Protein AF-A0A2D7MU50-F1 (afdb_monomer)

Solvent-accessible surface area (backbone atoms only — not comparable to full-atom values): 19224 Å² total; per-residue (Å²): 131,55,72,68,52,52,51,23,25,54,48,31,49,52,59,67,75,62,44,70,76,37,60,68,72,60,44,49,52,40,27,53,41,8,49,52,46,50,50,50,20,51,51,35,24,56,15,39,32,52,50,39,52,71,77,41,90,51,65,68,62,27,51,52,53,12,49,52,49,14,52,51,48,36,51,50,54,24,46,56,53,47,72,63,72,84,82,82,49,65,71,62,48,49,65,74,41,46,72,55,52,53,50,44,46,51,50,21,56,64,43,30,53,42,43,52,51,60,72,43,40,66,61,38,51,51,53,53,50,50,52,52,49,52,54,52,51,54,54,48,54,66,53,49,55,61,48,50,52,51,51,48,54,44,53,53,50,51,54,52,50,50,54,53,49,54,52,49,52,48,36,47,51,56,21,53,29,29,29,64,22,78,36,88,88,53,52,71,43,93,45,73,69,28,50,54,34,44,51,52,33,52,55,50,48,56,52,48,53,56,50,47,55,55,47,52,53,50,44,54,51,48,51,50,51,46,52,52,51,52,53,49,50,54,49,50,50,50,52,49,60,67,67,68,65,82,49,67,69,51,49,54,53,43,44,65,71,72,44,59,65,66,52,52,52,52,40,50,51,37,34,52,61,58,42,39,57,55,48,54,61,68,72,49,72,87,46,72,56,56,52,55,50,51,50,54,50,50,53,50,49,53,55,50,50,53,53,50,52,54,52,50,52,51,50,52,51,51,51,53,50,49,53,50,50,67,73,49,54,97,85,45,75,66,50,61,55,48,50,54,50,48,54,55,50,49,56,52,50,50,52,52,49,52,56,53,51,62,62,71,78,109

Mean predicted aligned error: 13.37 Å

Sequence (362 aa):
MNWIQQFFVFCSGASLQLLRQCPEFERLRYVSIGITIVFTAILAFISSYYAISLIFDDKTLTIGLALFWALIIFNLDRYIVQSMRNDGDFKRKFILSVPRIIIAVFIAIVISKPLEIKLFENEINFFLEEKKRSVLLALENEFITPKNQLKEEITVLQKSLEKKLNLRNKYFDDYMCECNGTCGTGIIGWGPNCEARKERFENYSIEYEKDLIKGEQKILVLENQINELELAFENDKRQLAGQMKFGFFDRVKALSELDNWGAYFIMLIFILIETAPILTKLISSKGPYDHLLLEREFEFETHFLRRKDINLYQRQKSQQLNDISMRFGPNTNEYKLKDKLRAKTLERYEQIRLQQTEKNDK

pLDDT: mean 85.75, std 9.75, range [41.41, 96.81]

Structure (mmCIF, N/CA/C/O backbone):
data_AF-A0A2D7MU50-F1
#
_entry.id   AF-A0A2D7MU50-F1
#
loop_
_atom_site.group_PDB
_atom_site.id
_atom_site.type_symbol
_atom_site.label_atom_id
_atom_site.label_alt_id
_atom_site.label_comp_id
_atom_site.label_asym_id
_atom_site.label_entity_id
_atom_site.label_seq_id
_atom_site.pdbx_PDB_ins_code
_atom_site.Cartn_x
_atom_site.Cartn_y
_atom_site.Cartn_z
_atom_site.occupancy
_atom_site.B_iso_or_equiv
_atom_site.auth_seq_id
_atom_site.auth_comp_id
_atom_site.auth_asym_id
_atom_site.auth_atom_id
_atom_site.pdbx_PDB_model_num
ATOM 1 N N . MET A 1 1 ? -8.865 0.297 44.635 1.00 77.00 1 MET A N 1
ATOM 2 C CA . MET A 1 1 ? -8.599 0.345 43.179 1.00 77.00 1 MET A CA 1
ATOM 3 C C . MET A 1 1 ? -7.720 1.535 42.863 1.00 77.00 1 MET A C 1
ATOM 5 O O . MET A 1 1 ? -8.104 2.659 43.179 1.00 77.00 1 MET A O 1
ATOM 9 N N . ASN A 1 2 ? -6.587 1.285 42.217 1.00 88.06 2 ASN A N 1
ATOM 10 C CA . ASN A 1 2 ? -5.658 2.325 41.763 1.00 88.06 2 ASN A CA 1
ATOM 11 C C . ASN A 1 2 ? -6.240 3.085 40.559 1.00 88.06 2 ASN A C 1
ATOM 13 O O . ASN A 1 2 ? -7.107 2.549 39.869 1.00 88.06 2 ASN A O 1
ATOM 17 N N . TRP A 1 3 ? -5.739 4.292 40.268 1.00 89.31 3 TRP A N 1
ATOM 18 C CA . TRP A 1 3 ? -6.120 5.097 39.087 1.00 89.31 3 TRP A CA 1
ATOM 19 C C . TRP A 1 3 ? -6.179 4.259 37.801 1.00 89.31 3 TRP A C 1
ATOM 21 O O . TRP A 1 3 ? -7.156 4.310 37.060 1.00 89.31 3 TRP A O 1
ATOM 31 N N . ILE A 1 4 ? -5.156 3.427 37.577 1.00 88.62 4 ILE A N 1
ATOM 32 C CA . ILE A 1 4 ? -4.998 2.635 36.350 1.00 88.62 4 ILE A CA 1
ATOM 33 C C . ILE A 1 4 ? -6.135 1.616 36.217 1.00 88.62 4 ILE A C 1
ATOM 35 O O . ILE A 1 4 ? -6.754 1.492 35.165 1.00 88.62 4 ILE A O 1
ATOM 39 N N . GLN A 1 5 ? -6.472 0.934 37.313 1.00 88.19 5 GLN A N 1
ATOM 40 C CA . GLN A 1 5 ? -7.595 -0.003 37.337 1.00 88.19 5 GLN A CA 1
ATOM 41 C C . GLN A 1 5 ? -8.927 0.718 37.109 1.00 88.19 5 GLN A C 1
ATOM 43 O O . GLN A 1 5 ? -9.803 0.180 36.442 1.00 88.19 5 GLN A O 1
ATOM 48 N N . GLN A 1 6 ? -9.091 1.932 37.644 1.00 88.88 6 GLN A N 1
ATOM 49 C CA . GLN A 1 6 ? -10.315 2.712 37.446 1.00 88.88 6 GLN A CA 1
ATOM 50 C C . GLN A 1 6 ? -10.493 3.130 35.982 1.00 88.88 6 GLN A C 1
ATOM 52 O O . GLN A 1 6 ? -11.605 3.037 35.467 1.00 88.88 6 GLN A O 1
ATOM 57 N N . PHE A 1 7 ? -9.407 3.509 35.302 1.00 91.38 7 PHE A N 1
ATOM 58 C CA . PHE A 1 7 ? -9.418 3.813 33.872 1.00 91.38 7 PHE A CA 1
ATOM 59 C C . PHE A 1 7 ? -9.834 2.597 33.031 1.00 91.38 7 PHE A C 1
ATOM 61 O O . PHE A 1 7 ? -10.789 2.685 32.266 1.00 91.38 7 PHE A O 1
ATOM 68 N N . PHE A 1 8 ? -9.211 1.431 33.228 1.00 91.88 8 PHE A N 1
ATOM 69 C CA . PHE A 1 8 ? -9.574 0.236 32.454 1.00 91.88 8 PHE A CA 1
ATOM 70 C C . PHE A 1 8 ? -10.989 -0.273 32.757 1.00 91.88 8 PHE A C 1
ATOM 72 O O . PHE A 1 8 ? -11.689 -0.722 31.853 1.00 91.88 8 PHE A O 1
ATOM 79 N N . VAL A 1 9 ? -11.467 -0.147 33.997 1.00 90.00 9 VAL A N 1
ATOM 80 C CA . VAL A 1 9 ? -12.869 -0.462 34.322 1.00 90.00 9 VAL A CA 1
ATOM 81 C C . VAL A 1 9 ? -13.837 0.514 33.654 1.00 90.00 9 VAL A C 1
ATOM 83 O O . VAL A 1 9 ? -14.904 0.112 33.193 1.00 90.00 9 VAL A O 1
ATOM 86 N N . PHE A 1 10 ? -13.467 1.790 33.540 1.00 89.19 10 PHE A N 1
ATOM 87 C CA . PHE A 1 10 ? -14.244 2.743 32.755 1.00 89.19 10 PHE A CA 1
ATOM 88 C C . PHE A 1 10 ? -14.290 2.346 31.268 1.00 89.19 10 PHE A C 1
ATOM 90 O O . PHE A 1 10 ? -15.368 2.395 30.660 1.00 89.19 10 PHE A O 1
ATOM 97 N N . CYS A 1 11 ? -13.160 1.896 30.708 1.00 88.81 11 CYS A N 1
ATOM 98 C CA . CYS A 1 11 ? -13.059 1.399 29.333 1.00 88.81 11 CYS A CA 1
ATOM 99 C C . CYS A 1 11 ? -13.922 0.154 29.085 1.00 88.81 11 CYS A C 1
ATOM 101 O O . CYS A 1 11 ? -14.547 0.071 28.035 1.00 88.81 11 CYS A O 1
ATOM 103 N N . SER A 1 12 ? -14.042 -0.769 30.047 1.00 87.12 12 SER A N 1
ATOM 104 C CA . SER A 1 12 ? -14.900 -1.959 29.899 1.00 87.12 12 SER A CA 1
ATOM 105 C C . SER A 1 12 ? -16.403 -1.679 29.983 1.00 87.12 12 SER A C 1
ATOM 107 O O . SER A 1 12 ? -17.211 -2.582 29.765 1.00 87.12 12 SER A O 1
ATOM 109 N N . GLY A 1 13 ? -16.801 -0.440 30.290 1.00 85.25 13 GLY A N 1
ATOM 110 C CA . GLY A 1 13 ? -18.209 -0.044 30.378 1.00 85.25 13 GLY A CA 1
ATOM 111 C C . GLY A 1 13 ? -18.916 -0.537 31.646 1.00 85.25 13 GLY A C 1
ATOM 112 O O . GLY A 1 13 ? -20.139 -0.441 31.737 1.00 85.25 13 GLY A O 1
ATOM 113 N N . ALA A 1 14 ? -18.170 -1.051 32.629 1.00 87.19 14 ALA A N 1
ATOM 114 C CA . ALA A 1 14 ? -18.717 -1.482 33.909 1.00 87.19 14 ALA A CA 1
ATOM 115 C C . ALA A 1 14 ? -18.892 -0.311 34.890 1.00 87.19 14 ALA A C 1
ATOM 117 O O . ALA A 1 14 ? -18.163 0.683 34.877 1.00 87.19 14 ALA A O 1
ATOM 118 N N . SER A 1 15 ? -19.863 -0.447 35.791 1.00 87.88 15 SER A N 1
ATOM 119 C CA . SER A 1 15 ? -20.102 0.519 36.860 1.00 87.88 15 SER A CA 1
ATOM 120 C C . SER A 1 15 ? -19.009 0.425 37.920 1.00 87.88 15 SER A C 1
ATOM 122 O O . SER A 1 15 ? -18.928 -0.555 38.664 1.00 87.88 15 SER A O 1
ATOM 124 N N . LEU A 1 16 ? -18.208 1.487 38.050 1.00 86.94 16 LEU A N 1
ATOM 125 C CA . LEU A 1 16 ? -17.153 1.577 39.063 1.00 86.94 16 LEU A CA 1
ATOM 126 C C . LEU A 1 16 ? -17.708 1.443 40.494 1.00 86.94 16 LEU A C 1
ATOM 128 O O . LEU A 1 16 ? -17.042 0.899 41.370 1.00 86.94 16 LEU A O 1
ATOM 132 N N . GLN A 1 17 ? -18.923 1.942 40.737 1.00 87.00 17 GLN A N 1
ATOM 133 C CA . GLN A 1 17 ? -19.565 1.896 42.054 1.00 87.00 17 GLN A CA 1
ATOM 134 C C . GLN A 1 17 ? -19.935 0.464 42.455 1.00 87.00 17 GLN A C 1
ATOM 136 O O . GLN A 1 17 ? -19.642 0.057 43.575 1.00 87.00 17 GLN A O 1
ATOM 141 N N . LEU A 1 18 ? -20.524 -0.302 41.530 1.00 85.81 18 LEU A N 1
ATOM 142 C CA . LEU A 1 18 ? -20.897 -1.703 41.756 1.00 85.81 18 LEU A CA 1
ATOM 143 C C . LEU A 1 18 ? -19.649 -2.589 41.868 1.00 85.81 18 LEU A C 1
ATOM 145 O O . LEU A 1 18 ? -19.540 -3.429 42.759 1.00 85.81 18 LEU A O 1
ATOM 149 N N . LEU A 1 19 ? -18.644 -2.348 41.023 1.00 88.25 19 LEU A N 1
ATOM 150 C CA . LEU A 1 19 ? -17.420 -3.149 41.012 1.00 88.25 19 LEU A CA 1
ATOM 151 C C . LEU A 1 19 ? -16.570 -2.972 42.288 1.00 88.25 19 LEU A C 1
ATOM 153 O O . LEU A 1 19 ? -15.856 -3.889 42.693 1.00 88.25 19 LEU A O 1
ATOM 157 N N . ARG A 1 20 ? -16.677 -1.823 42.972 1.00 87.06 20 ARG A N 1
ATOM 158 C CA . ARG A 1 20 ? -16.044 -1.591 44.287 1.00 87.06 20 ARG A CA 1
ATOM 159 C C . ARG A 1 20 ? -16.638 -2.446 45.410 1.00 87.06 20 ARG A C 1
ATOM 161 O O . ARG A 1 20 ? -15.966 -2.633 46.417 1.00 87.06 20 ARG A O 1
ATOM 168 N N . GLN A 1 21 ? -17.850 -2.969 45.251 1.00 87.88 21 GLN A N 1
ATOM 169 C CA . GLN A 1 21 ? -18.470 -3.897 46.208 1.00 87.88 21 GLN A CA 1
ATOM 170 C C . GLN A 1 21 ? -18.115 -5.360 45.896 1.00 87.88 21 GLN A C 1
ATOM 172 O O . GLN A 1 21 ? -18.284 -6.237 46.736 1.00 87.88 21 GLN A O 1
ATOM 177 N N . CYS A 1 22 ? -17.579 -5.622 44.700 1.00 88.75 22 CYS A N 1
ATOM 178 C CA . CYS A 1 22 ? -17.200 -6.955 44.249 1.00 88.75 22 CYS A CA 1
ATOM 179 C C . CYS A 1 22 ? -15.819 -7.388 44.782 1.00 88.75 22 CYS A C 1
ATOM 181 O O . CYS A 1 22 ? -14.969 -6.526 45.053 1.00 88.75 22 CYS A O 1
ATOM 183 N N . PRO A 1 23 ? -15.564 -8.709 44.863 1.00 90.56 23 PRO A N 1
ATOM 184 C CA . PRO A 1 23 ? -14.248 -9.269 45.171 1.00 90.56 23 PRO A CA 1
ATOM 185 C C . PRO A 1 23 ? -13.204 -8.957 44.086 1.00 90.56 23 PRO A C 1
ATOM 187 O O . PRO A 1 23 ? -13.534 -8.643 42.941 1.00 90.56 23 PRO A O 1
ATOM 190 N N . GLU A 1 24 ? -11.922 -9.080 44.441 1.00 88.19 24 GLU A N 1
ATOM 191 C CA . GLU A 1 24 ? -10.790 -8.707 43.576 1.00 88.19 24 GLU A CA 1
ATOM 192 C C . GLU A 1 24 ? -10.751 -9.458 42.234 1.00 88.19 24 GLU A C 1
ATOM 194 O O . GLU A 1 24 ? -10.449 -8.846 41.211 1.00 88.19 24 GLU A O 1
ATOM 199 N N . PHE A 1 25 ? -11.115 -10.746 42.189 1.00 88.38 25 PHE A N 1
ATOM 200 C CA . PHE A 1 25 ? -11.101 -11.515 40.933 1.00 88.38 25 PHE A CA 1
ATOM 201 C C . PHE A 1 25 ? -12.062 -10.941 39.878 1.00 88.38 25 PHE A C 1
ATOM 203 O O . PHE A 1 25 ? -11.746 -10.925 38.689 1.00 88.38 25 PHE A O 1
ATOM 210 N N . GLU A 1 26 ? -13.212 -10.416 40.311 1.00 87.81 26 GLU A N 1
ATOM 211 C CA . GLU A 1 26 ? -14.204 -9.818 39.418 1.00 87.81 26 GLU A CA 1
ATOM 212 C C . GLU A 1 26 ? -13.711 -8.456 38.917 1.00 87.81 26 GLU A C 1
ATOM 214 O O . GLU A 1 26 ? -13.862 -8.119 37.743 1.00 87.81 26 GLU A O 1
ATOM 219 N N . ARG A 1 27 ? -13.022 -7.695 39.779 1.00 89.12 27 ARG A N 1
ATOM 220 C CA . ARG A 1 27 ? -12.364 -6.445 39.375 1.00 89.12 27 ARG A CA 1
ATOM 221 C C . ARG A 1 27 ? -11.313 -6.701 38.306 1.00 89.12 27 ARG A C 1
ATOM 223 O O . ARG A 1 27 ? -11.297 -6.002 37.296 1.00 89.12 27 ARG A O 1
ATOM 230 N N . LEU A 1 28 ? -10.469 -7.713 38.510 1.00 88.88 28 LEU A N 1
ATOM 231 C CA . LEU A 1 28 ? -9.411 -8.072 37.572 1.00 88.88 28 LEU A CA 1
ATOM 232 C C . LEU A 1 28 ? -9.987 -8.473 36.209 1.00 88.88 28 LEU A C 1
ATOM 234 O O . LEU A 1 28 ? -9.507 -8.001 35.184 1.00 88.88 28 LEU A O 1
ATOM 238 N N . ARG A 1 29 ? -11.076 -9.252 36.196 1.00 88.06 29 ARG A N 1
ATOM 239 C CA . ARG A 1 29 ? -11.786 -9.648 34.973 1.00 88.06 29 ARG A CA 1
ATOM 240 C C . ARG A 1 29 ? -12.241 -8.442 34.144 1.00 88.06 29 ARG A C 1
ATOM 242 O O . ARG A 1 29 ? -11.973 -8.387 32.946 1.00 88.06 29 ARG A O 1
ATOM 249 N N . TYR A 1 30 ? -12.886 -7.454 34.766 1.00 89.00 30 TYR A N 1
ATOM 250 C CA . TYR A 1 30 ? -13.333 -6.241 34.064 1.00 89.00 30 TYR A CA 1
ATOM 251 C C . TYR A 1 30 ? -12.187 -5.289 33.693 1.00 89.00 30 TYR A C 1
ATOM 253 O O . TYR A 1 30 ? -12.308 -4.563 32.706 1.00 89.00 30 TYR A O 1
ATOM 261 N N . VAL A 1 31 ? -11.073 -5.302 34.434 1.00 91.38 31 VAL A N 1
ATOM 262 C CA . VAL A 1 31 ? -9.833 -4.618 34.033 1.00 91.38 31 VAL A CA 1
ATOM 263 C C . VAL A 1 31 ? -9.252 -5.267 32.774 1.00 91.38 31 VAL A C 1
ATOM 265 O O . VAL A 1 31 ? -8.937 -4.546 31.834 1.00 91.38 31 VAL A O 1
ATOM 268 N N . SER A 1 32 ? -9.171 -6.601 32.704 1.00 89.88 32 SER A N 1
ATOM 269 C CA . SER A 1 32 ? -8.670 -7.323 31.525 1.00 89.88 32 SER A CA 1
ATOM 270 C C . SER A 1 32 ? -9.509 -7.055 30.275 1.00 89.88 32 SER A C 1
ATOM 272 O O . SER A 1 32 ? -8.943 -6.770 29.225 1.00 89.88 32 SER A O 1
ATOM 274 N N . ILE A 1 33 ? -10.843 -7.054 30.398 1.00 89.69 33 ILE A N 1
ATOM 275 C CA . ILE A 1 33 ? -11.748 -6.681 29.296 1.00 89.69 33 ILE A CA 1
ATOM 276 C C . ILE A 1 33 ? -11.490 -5.231 28.843 1.00 89.69 33 ILE A C 1
ATOM 278 O O . ILE A 1 33 ? -11.460 -4.935 27.650 1.00 89.69 33 ILE A O 1
ATOM 282 N N . GLY A 1 34 ? -11.260 -4.316 29.787 1.00 91.25 34 GLY A N 1
ATOM 283 C CA . GLY A 1 34 ? -10.931 -2.923 29.483 1.00 91.25 34 GLY A CA 1
ATOM 284 C C . GLY A 1 34 ? -9.597 -2.762 28.759 1.00 91.25 34 GLY A C 1
ATOM 285 O O . GLY A 1 34 ? -9.502 -1.981 27.817 1.00 91.25 34 GLY A O 1
ATOM 286 N N . ILE A 1 35 ? -8.581 -3.525 29.170 1.00 91.88 35 ILE A N 1
ATOM 287 C CA . ILE A 1 35 ? -7.261 -3.554 28.529 1.00 91.88 35 ILE A CA 1
ATOM 288 C C . ILE A 1 35 ? -7.384 -4.018 27.076 1.00 91.88 35 ILE A C 1
ATOM 290 O O . ILE A 1 35 ? -6.825 -3.374 26.191 1.00 91.88 35 ILE A O 1
ATOM 294 N N . THR A 1 36 ? -8.148 -5.084 26.812 1.00 90.75 36 THR A N 1
ATOM 295 C CA . THR A 1 36 ? -8.339 -5.580 25.441 1.00 90.75 36 THR A CA 1
ATOM 296 C C . THR A 1 36 ? -8.983 -4.534 24.530 1.00 90.75 36 THR A C 1
ATOM 298 O O . THR A 1 36 ? -8.486 -4.333 23.432 1.00 90.75 36 THR A O 1
ATOM 301 N N . ILE A 1 37 ? -9.987 -3.787 25.010 1.00 91.38 37 ILE A N 1
ATOM 302 C CA . ILE A 1 37 ? -10.648 -2.712 24.237 1.00 91.38 37 ILE A CA 1
ATOM 303 C C . ILE A 1 37 ? -9.696 -1.532 23.963 1.00 91.38 37 ILE A C 1
ATOM 305 O O . ILE A 1 37 ? -9.765 -0.864 22.936 1.00 91.38 37 ILE A O 1
ATOM 309 N N . VAL A 1 38 ? -8.789 -1.225 24.893 1.00 93.19 38 VAL A N 1
ATOM 310 C CA . VAL A 1 38 ? -7.780 -0.182 24.650 1.00 93.19 38 VAL A CA 1
ATOM 311 C C . VAL A 1 38 ? -6.768 -0.651 23.604 1.00 93.19 38 VAL A C 1
ATOM 313 O O . VAL A 1 38 ? -6.360 0.143 22.759 1.00 93.19 38 VAL A O 1
ATOM 316 N N . PHE A 1 39 ? -6.382 -1.930 23.614 1.00 91.50 39 PHE A N 1
ATOM 317 C CA . PHE A 1 39 ? -5.497 -2.473 22.586 1.00 91.50 39 PHE A CA 1
ATOM 318 C C . PHE A 1 39 ? -6.139 -2.482 21.195 1.00 91.50 39 PHE A C 1
ATOM 320 O O . PHE A 1 39 ? -5.463 -2.079 20.248 1.00 91.50 39 PHE A O 1
ATOM 327 N N . THR A 1 40 ? -7.419 -2.847 21.064 1.00 90.62 40 THR A N 1
ATOM 328 C CA . THR A 1 40 ? -8.145 -2.761 19.781 1.00 90.62 40 THR A CA 1
ATOM 329 C C . THR A 1 40 ? -8.193 -1.318 19.276 1.00 90.62 40 THR A C 1
ATOM 331 O O . THR A 1 40 ? -7.844 -1.049 18.128 1.00 90.62 40 THR A O 1
ATOM 334 N N . ALA A 1 41 ? -8.456 -0.344 20.154 1.00 92.56 41 ALA A N 1
ATOM 335 C CA . ALA A 1 41 ? -8.426 1.077 19.800 1.00 92.56 41 ALA A CA 1
ATOM 336 C C . ALA A 1 41 ? -7.037 1.575 19.341 1.00 92.56 41 ALA A C 1
ATOM 338 O O . ALA A 1 41 ? -6.942 2.354 18.390 1.00 92.56 41 ALA A O 1
ATOM 339 N N . ILE A 1 42 ? -5.948 1.125 19.977 1.00 93.62 42 ILE A N 1
ATOM 340 C CA . ILE A 1 42 ? -4.575 1.471 19.563 1.00 93.62 42 ILE A CA 1
ATOM 341 C C . ILE A 1 42 ? -4.250 0.856 18.196 1.00 93.62 42 ILE A C 1
ATOM 343 O O . ILE A 1 42 ? -3.683 1.532 17.337 1.00 93.62 42 ILE A O 1
ATOM 347 N N . LEU A 1 43 ? -4.626 -0.404 17.964 1.00 91.19 43 LEU A N 1
ATOM 348 C CA . LEU A 1 43 ? -4.434 -1.060 16.668 1.00 91.19 43 LEU A CA 1
ATOM 349 C C . LEU A 1 43 ? -5.255 -0.375 15.569 1.00 91.19 43 LEU A C 1
ATOM 351 O O . LEU A 1 43 ? -4.732 -0.127 14.482 1.00 91.19 43 LEU A O 1
ATOM 355 N N . ALA A 1 44 ? -6.495 0.019 15.868 1.00 92.12 44 ALA A N 1
ATOM 356 C CA . ALA A 1 44 ? -7.336 0.806 14.973 1.00 92.12 44 ALA A CA 1
ATOM 357 C C . ALA A 1 44 ? -6.705 2.166 14.634 1.00 92.12 44 ALA A C 1
ATOM 359 O O . ALA A 1 44 ? -6.752 2.593 13.478 1.00 92.12 44 ALA A O 1
ATOM 360 N N . PHE A 1 45 ? -6.073 2.833 15.608 1.00 94.88 45 PHE A N 1
ATOM 361 C CA . PHE A 1 45 ? -5.328 4.071 15.372 1.00 94.88 45 PHE A CA 1
ATOM 362 C C . PHE A 1 45 ? -4.159 3.851 14.408 1.00 94.88 45 PHE A C 1
ATOM 364 O O . PHE A 1 45 ? -4.050 4.564 13.417 1.00 94.88 45 PHE A O 1
ATOM 371 N N . ILE A 1 46 ? -3.311 2.847 14.653 1.00 93.38 46 ILE A N 1
ATOM 372 C CA . ILE A 1 46 ? -2.145 2.558 13.800 1.00 93.38 46 ILE A CA 1
ATOM 373 C C . ILE A 1 46 ? -2.591 2.173 12.380 1.00 93.38 46 ILE A C 1
ATOM 375 O O . ILE A 1 46 ? -2.029 2.662 11.399 1.00 93.38 46 ILE A O 1
ATOM 379 N N . SER A 1 47 ? -3.628 1.337 12.273 1.00 92.25 47 SER A N 1
ATOM 380 C CA . SER A 1 47 ? -4.214 0.901 11.002 1.00 92.25 47 SER A CA 1
ATOM 381 C C . SER A 1 47 ? -4.757 2.074 10.188 1.00 92.25 47 SER A C 1
ATOM 383 O O . SER A 1 47 ? -4.372 2.281 9.035 1.00 92.25 47 SER A O 1
ATOM 385 N N . SER A 1 48 ? -5.622 2.885 10.805 1.00 91.81 48 SER A N 1
ATOM 386 C CA . SER A 1 48 ? -6.235 4.036 10.140 1.00 91.81 48 SER A CA 1
ATOM 387 C C . SER A 1 48 ? -5.217 5.121 9.815 1.00 91.81 48 SER A C 1
ATOM 389 O O . SER A 1 48 ? -5.276 5.677 8.724 1.00 91.81 48 SER A O 1
ATOM 391 N N . TYR A 1 49 ? -4.242 5.371 10.694 1.00 93.81 49 TYR A N 1
ATOM 392 C CA . TYR A 1 49 ? -3.134 6.282 10.417 1.00 93.81 49 TYR A CA 1
ATOM 393 C C . TYR A 1 49 ? -2.407 5.885 9.134 1.00 93.81 49 TYR A C 1
ATOM 395 O O . TYR A 1 49 ? -2.223 6.723 8.253 1.00 93.81 49 TYR A O 1
ATOM 403 N N . TYR A 1 50 ? -2.061 4.603 8.988 1.00 90.69 50 TYR A N 1
ATOM 404 C CA . TYR A 1 50 ? -1.420 4.123 7.771 1.00 90.69 50 TYR A CA 1
ATOM 405 C C . TYR A 1 50 ? -2.327 4.264 6.541 1.00 90.69 50 TYR A C 1
ATOM 407 O O . TYR A 1 50 ? -1.899 4.833 5.538 1.00 90.69 50 TYR A O 1
ATOM 415 N N . ALA A 1 51 ? -3.587 3.827 6.619 1.00 88.56 51 ALA A N 1
ATOM 416 C CA . ALA A 1 51 ? -4.531 3.935 5.504 1.00 88.56 51 ALA A CA 1
ATOM 417 C C . ALA A 1 51 ? -4.719 5.386 5.028 1.00 88.56 51 ALA A C 1
ATOM 419 O O . ALA A 1 51 ? -4.671 5.666 3.833 1.00 88.56 51 ALA A O 1
ATOM 420 N N . ILE A 1 52 ? -4.901 6.314 5.969 1.00 89.94 52 ILE A N 1
ATOM 421 C CA . ILE A 1 52 ? -5.132 7.732 5.686 1.00 89.94 52 ILE A CA 1
ATOM 422 C C . ILE A 1 52 ? -3.846 8.383 5.159 1.00 89.94 52 ILE A C 1
ATOM 424 O O . ILE A 1 52 ? -3.927 9.184 4.231 1.00 89.94 52 ILE A O 1
ATOM 428 N N . SER A 1 53 ? -2.667 7.973 5.647 1.00 90.06 53 SER A N 1
ATOM 429 C CA . SER A 1 53 ? -1.369 8.457 5.142 1.00 90.06 53 SER A CA 1
ATOM 430 C C . SER A 1 53 ? -1.083 8.078 3.685 1.00 90.06 53 SER A C 1
ATOM 432 O O . SER A 1 53 ? -0.236 8.696 3.050 1.00 90.06 53 SER A O 1
ATOM 434 N N . LEU A 1 54 ? -1.783 7.076 3.138 1.00 84.44 54 LEU A N 1
ATOM 435 C CA . LEU A 1 54 ? -1.691 6.713 1.719 1.00 84.44 54 LEU A CA 1
ATOM 436 C C . LEU A 1 54 ? -2.578 7.587 0.819 1.00 84.44 54 LEU A C 1
ATOM 438 O O . LEU A 1 54 ? -2.419 7.554 -0.399 1.00 84.44 54 LEU A O 1
ATOM 442 N N . ILE A 1 55 ? -3.530 8.321 1.401 1.00 85.31 55 ILE A N 1
ATOM 443 C CA . ILE A 1 55 ? -4.509 9.144 0.677 1.00 85.31 55 ILE A CA 1
ATOM 444 C C . ILE A 1 55 ? -4.189 10.635 0.839 1.00 85.31 55 ILE A C 1
ATOM 446 O O . ILE A 1 55 ? -4.374 11.406 -0.101 1.00 85.31 55 ILE A O 1
ATOM 450 N N . PHE A 1 56 ? -3.719 11.045 2.020 1.00 86.94 56 PHE A N 1
ATOM 451 C CA . PHE A 1 56 ? -3.452 12.437 2.370 1.00 86.94 56 PHE A CA 1
ATOM 452 C C . PHE A 1 56 ? -1.982 12.648 2.748 1.00 86.94 56 PHE A C 1
ATOM 454 O O . PHE A 1 56 ? -1.442 11.926 3.581 1.00 86.94 56 PHE A O 1
ATOM 461 N N . ASP A 1 57 ? -1.373 13.708 2.210 1.00 86.06 57 ASP A N 1
ATOM 462 C CA . ASP A 1 57 ? 0.012 14.093 2.525 1.00 86.06 57 ASP A CA 1
ATOM 463 C C . ASP A 1 57 ? 0.137 14.923 3.822 1.00 86.06 57 ASP A C 1
ATOM 465 O O . ASP A 1 57 ? 1.223 15.048 4.397 1.00 86.06 57 ASP A O 1
ATOM 469 N N . ASP A 1 58 ? -0.966 15.503 4.316 1.00 93.12 58 ASP A N 1
ATOM 470 C CA . ASP A 1 58 ? -0.957 16.317 5.536 1.00 93.12 58 ASP A CA 1
ATOM 471 C C . ASP A 1 58 ? -0.943 15.435 6.795 1.00 93.12 58 ASP A C 1
ATOM 473 O O . ASP A 1 58 ? -1.921 14.765 7.152 1.00 93.12 58 ASP A O 1
ATOM 477 N N . LYS A 1 59 ? 0.181 15.488 7.519 1.00 92.88 59 LYS A N 1
ATOM 478 C CA . LYS A 1 59 ? 0.404 14.743 8.765 1.00 92.88 59 LYS A CA 1
ATOM 479 C C . LYS A 1 59 ? -0.597 15.107 9.861 1.00 92.88 59 LYS A C 1
ATOM 481 O O . LYS A 1 59 ? -1.010 14.227 10.613 1.00 92.88 59 LYS A O 1
ATOM 486 N N . THR A 1 60 ? -0.990 16.373 9.966 1.00 94.31 60 THR A N 1
ATOM 487 C CA . THR A 1 60 ? -1.876 16.852 11.037 1.00 94.31 60 THR A CA 1
ATOM 488 C C . THR A 1 60 ? -3.288 16.328 10.826 1.00 94.31 60 THR A C 1
ATOM 490 O O . THR A 1 60 ? -3.894 15.771 11.744 1.00 94.31 60 THR A O 1
ATOM 493 N N . LEU A 1 61 ? -3.780 16.439 9.590 1.00 94.06 61 LEU A N 1
ATOM 494 C CA . LEU A 1 61 ? -5.080 15.909 9.189 1.00 94.06 61 LEU A CA 1
ATOM 495 C C . LEU A 1 61 ? -5.126 14.383 9.339 1.00 94.06 61 LEU A C 1
ATOM 497 O O . LEU A 1 61 ? -6.097 13.845 9.872 1.00 94.06 61 LEU A O 1
ATOM 501 N N . THR A 1 62 ? -4.045 13.698 8.959 1.00 94.25 62 THR A N 1
ATOM 502 C CA . THR A 1 62 ? -3.925 12.239 9.087 1.00 94.25 62 THR A CA 1
ATOM 503 C C . THR A 1 62 ? -4.030 11.780 10.541 1.00 94.25 62 THR A C 1
ATOM 505 O O . THR A 1 62 ? -4.809 10.878 10.848 1.00 94.25 62 THR A O 1
ATOM 508 N N . ILE A 1 63 ? -3.298 12.422 11.460 1.00 95.56 63 ILE A N 1
ATOM 509 C CA . ILE A 1 63 ? -3.360 12.100 12.895 1.00 95.56 63 ILE A CA 1
ATOM 510 C C . ILE A 1 63 ? -4.758 12.384 13.455 1.00 95.56 63 ILE A C 1
ATOM 512 O O . ILE A 1 63 ? -5.292 11.563 14.200 1.00 95.56 63 ILE A O 1
ATOM 516 N N . GLY A 1 64 ? -5.366 13.516 13.084 1.00 96.19 64 GLY A N 1
ATOM 517 C CA . GLY A 1 64 ? -6.704 13.892 13.545 1.00 96.19 64 GLY A CA 1
ATOM 518 C C . GLY A 1 64 ? -7.779 12.883 13.136 1.00 96.19 64 GLY A C 1
ATOM 519 O O . GLY A 1 64 ? -8.565 12.443 13.976 1.00 96.19 64 GLY A O 1
ATOM 520 N N . LEU A 1 65 ? -7.785 12.465 11.867 1.00 94.81 65 LEU A N 1
ATOM 521 C CA . LEU A 1 65 ? -8.739 11.477 11.358 1.00 94.81 65 LEU A CA 1
ATOM 522 C C . LEU A 1 65 ? -8.489 10.071 11.922 1.00 94.81 65 LEU A C 1
ATOM 524 O O . LEU A 1 65 ? -9.447 9.378 12.262 1.00 94.81 65 LEU A O 1
ATOM 528 N N . ALA A 1 66 ? -7.227 9.664 12.083 1.00 95.00 66 ALA A N 1
ATOM 529 C CA . ALA A 1 66 ? -6.887 8.383 12.702 1.00 95.00 66 ALA A CA 1
ATOM 530 C C . ALA A 1 66 ? -7.333 8.322 14.172 1.00 95.00 66 ALA A C 1
ATOM 532 O O . ALA A 1 66 ? -7.907 7.328 14.617 1.00 95.00 66 ALA A O 1
ATOM 533 N N . LEU A 1 67 ? -7.132 9.410 14.927 1.00 96.50 67 LEU A N 1
ATOM 534 C CA . LEU A 1 67 ? -7.598 9.524 16.310 1.00 96.50 67 LEU A CA 1
ATOM 535 C C . LEU A 1 67 ? -9.128 9.469 16.383 1.00 96.50 67 LEU A C 1
ATOM 537 O O . LEU A 1 67 ? -9.686 8.767 17.224 1.00 96.50 67 LEU A O 1
ATOM 541 N N . PHE A 1 68 ? -9.808 10.186 15.486 1.00 95.69 68 PHE A N 1
ATOM 542 C CA . PHE A 1 68 ? -11.264 10.166 15.393 1.00 95.69 68 PHE A CA 1
ATOM 543 C C . PHE A 1 68 ? -11.795 8.752 15.121 1.00 95.69 68 PHE A C 1
ATOM 545 O O . PHE A 1 68 ? -12.714 8.298 15.802 1.00 95.69 68 PHE A O 1
ATOM 552 N N . TRP A 1 69 ? -11.173 8.019 14.195 1.00 93.31 69 TRP A N 1
ATOM 553 C CA . TRP A 1 69 ? -11.538 6.634 13.910 1.00 93.31 69 TRP A CA 1
ATOM 554 C C . TRP A 1 69 ? -11.290 5.702 15.102 1.00 93.31 69 TRP A C 1
ATOM 556 O O . TRP A 1 69 ? -12.167 4.923 15.472 1.00 93.31 69 TRP A O 1
ATOM 566 N N . ALA A 1 70 ? -10.141 5.827 15.767 1.00 94.44 70 ALA A N 1
ATOM 567 C CA . ALA A 1 70 ? -9.832 5.054 16.968 1.00 94.44 70 ALA A CA 1
ATOM 568 C C . ALA A 1 70 ? -10.842 5.300 18.102 1.00 94.44 70 ALA A C 1
ATOM 570 O O . ALA A 1 70 ? -11.236 4.362 18.793 1.00 94.44 70 ALA A O 1
ATOM 571 N N . LEU A 1 71 ? -11.316 6.541 18.268 1.00 94.75 71 LEU A N 1
ATOM 572 C CA . LEU A 1 71 ? -12.369 6.881 19.229 1.00 94.75 71 LEU A CA 1
ATOM 573 C C . LEU A 1 71 ? -13.722 6.254 18.866 1.00 94.75 71 LEU A C 1
ATOM 575 O O . LEU A 1 71 ? -14.450 5.840 19.771 1.00 94.75 71 LEU A O 1
ATOM 579 N N . ILE A 1 72 ? -14.052 6.157 17.573 1.00 92.44 72 ILE A N 1
ATOM 580 C CA . ILE A 1 72 ? -15.256 5.456 17.102 1.00 92.44 72 ILE A CA 1
ATOM 581 C C . ILE A 1 72 ? -15.178 3.973 17.467 1.00 92.44 72 ILE A C 1
ATOM 583 O O . ILE A 1 72 ? -16.109 3.465 18.090 1.00 92.44 72 ILE A O 1
ATOM 587 N N . ILE A 1 73 ? -14.071 3.299 17.136 1.00 91.25 73 ILE A N 1
ATOM 588 C CA . ILE A 1 73 ? -13.881 1.875 17.451 1.00 91.25 73 ILE A CA 1
ATOM 589 C C . ILE A 1 73 ? -13.915 1.646 18.962 1.00 91.25 73 ILE A C 1
ATOM 591 O O . ILE A 1 73 ? -14.683 0.818 19.440 1.00 91.25 73 ILE A O 1
ATOM 595 N N . PHE A 1 74 ? -13.194 2.462 19.734 1.00 92.56 74 PHE A N 1
ATOM 596 C CA . PHE A 1 74 ? -13.221 2.401 21.194 1.00 92.56 74 PHE A CA 1
ATOM 597 C C . PHE A 1 74 ? -14.643 2.530 21.764 1.00 92.56 74 PHE A C 1
ATOM 599 O O . PHE A 1 74 ? -15.022 1.800 22.682 1.00 92.56 74 PHE A O 1
ATOM 606 N N . ASN A 1 75 ? -15.447 3.462 21.239 1.00 92.25 75 ASN A N 1
ATOM 607 C CA . ASN A 1 75 ? -16.827 3.646 21.682 1.00 92.25 75 ASN A CA 1
ATOM 608 C C . ASN A 1 75 ? -17.710 2.446 21.318 1.00 92.25 75 ASN A C 1
ATOM 610 O O . ASN A 1 75 ? -18.514 2.008 22.143 1.00 92.25 75 ASN A O 1
ATOM 614 N N . LEU A 1 76 ? -17.535 1.909 20.112 1.00 87.38 76 LEU A N 1
ATOM 615 C CA . LEU A 1 76 ? -18.303 0.788 19.592 1.00 87.38 76 LEU A CA 1
ATOM 616 C C . LEU A 1 76 ? -17.995 -0.502 20.366 1.00 87.38 76 LEU A C 1
ATOM 618 O O . LEU A 1 76 ? -18.925 -1.137 20.864 1.00 87.38 76 LEU A O 1
ATOM 622 N N . ASP A 1 77 ? -16.723 -0.842 20.569 1.00 88.31 77 ASP A N 1
ATOM 623 C CA . ASP A 1 77 ? -16.304 -2.011 21.357 1.00 88.31 77 ASP A CA 1
ATOM 624 C C . ASP A 1 77 ? -16.807 -1.924 22.798 1.00 88.31 77 ASP A C 1
ATOM 626 O O . ASP A 1 77 ? -17.393 -2.870 23.340 1.00 88.31 77 ASP A O 1
ATOM 630 N N . ARG A 1 78 ? -16.660 -0.743 23.412 1.00 88.69 78 ARG A N 1
ATOM 631 C CA . ARG A 1 78 ? -17.197 -0.462 24.746 1.00 88.69 78 ARG A CA 1
ATOM 632 C C . ARG A 1 78 ? -18.710 -0.647 24.791 1.00 88.69 78 ARG A C 1
ATOM 634 O O . ARG A 1 78 ? -19.220 -1.237 25.743 1.00 88.69 78 ARG A O 1
ATOM 641 N N . TYR A 1 79 ? -19.431 -0.175 23.777 1.00 85.62 79 TYR A N 1
ATOM 642 C CA . TYR A 1 79 ? -20.877 -0.345 23.673 1.00 85.62 79 TYR A CA 1
ATOM 643 C C . TYR A 1 79 ? -21.276 -1.820 23.511 1.00 85.62 79 TYR A C 1
ATOM 645 O O . TYR A 1 79 ? -22.218 -2.274 24.171 1.00 85.62 79 TYR A O 1
ATOM 653 N N . ILE A 1 80 ? -20.555 -2.601 22.697 1.00 82.25 80 ILE A N 1
ATOM 654 C CA . ILE A 1 80 ? -20.799 -4.043 22.535 1.00 82.25 80 ILE A CA 1
ATOM 655 C C . ILE A 1 80 ? -20.653 -4.755 23.881 1.00 82.25 80 ILE A C 1
ATOM 657 O O . ILE A 1 80 ? -21.552 -5.499 24.284 1.00 82.25 80 ILE A O 1
ATOM 661 N N . VAL A 1 81 ? -19.561 -4.497 24.604 1.00 83.00 81 VAL A N 1
ATOM 662 C CA . VAL A 1 81 ? -19.323 -5.112 25.912 1.00 83.00 81 VAL A CA 1
ATOM 663 C C . VAL A 1 81 ? -20.363 -4.645 26.924 1.00 83.00 81 VAL A C 1
ATOM 665 O O . VAL A 1 81 ? -20.952 -5.487 27.599 1.00 83.00 81 VAL A O 1
ATOM 668 N N . GLN A 1 82 ? -20.661 -3.349 27.021 1.00 82.88 82 GLN A N 1
ATOM 669 C CA . GLN A 1 82 ? -21.634 -2.824 27.985 1.00 82.88 82 GLN A CA 1
ATOM 670 C C . GLN A 1 82 ? -23.042 -3.392 27.762 1.00 82.88 82 GLN A C 1
ATOM 672 O O . GLN A 1 82 ? -23.739 -3.726 28.717 1.00 82.88 82 GLN A O 1
ATOM 677 N N . SER A 1 83 ? -23.454 -3.540 26.505 1.00 78.69 83 SER A N 1
ATOM 678 C CA . SER A 1 83 ? -24.792 -4.012 26.146 1.00 78.69 83 SER A CA 1
ATOM 679 C C . SER A 1 83 ? -24.975 -5.528 26.288 1.00 78.69 83 SER A C 1
ATOM 681 O O . SER A 1 83 ? -26.084 -6.027 26.079 1.00 78.69 83 SER A O 1
ATOM 683 N N . MET A 1 84 ? -23.921 -6.301 26.574 1.00 74.25 84 MET A N 1
ATOM 684 C CA . MET A 1 84 ? -24.033 -7.742 26.827 1.00 74.25 84 MET A CA 1
ATOM 685 C C . MET A 1 84 ? -24.525 -8.006 28.251 1.00 74.25 84 MET A C 1
ATOM 687 O O . MET A 1 84 ? -23.843 -7.679 29.228 1.00 74.25 84 MET A O 1
ATOM 691 N N . ARG A 1 85 ? -25.682 -8.665 28.348 1.00 68.38 85 ARG A N 1
ATOM 692 C CA . ARG A 1 85 ? -26.328 -9.050 29.604 1.00 68.38 85 ARG A CA 1
ATOM 693 C C . ARG A 1 85 ? -26.276 -10.563 29.799 1.00 68.38 85 ARG A C 1
ATOM 695 O O . ARG A 1 85 ? -26.424 -11.333 28.850 1.00 68.38 85 ARG A O 1
ATOM 702 N N . ASN A 1 86 ? -26.029 -10.997 31.031 1.00 66.50 86 ASN A N 1
ATOM 703 C CA . ASN A 1 86 ? -25.769 -12.399 31.337 1.00 66.50 86 ASN A CA 1
ATOM 704 C C . ASN A 1 86 ? -27.046 -13.131 31.803 1.00 66.50 86 ASN A C 1
ATOM 706 O O . ASN A 1 86 ? -27.147 -13.539 32.952 1.00 66.50 86 ASN A O 1
ATOM 710 N N . ASP A 1 87 ? -28.028 -13.357 30.924 1.00 63.28 87 ASP A N 1
ATOM 711 C CA . ASP A 1 87 ? -29.366 -13.870 31.312 1.00 63.28 87 ASP A CA 1
ATOM 712 C C . ASP A 1 87 ? -29.490 -15.404 31.507 1.00 63.28 87 ASP A C 1
ATOM 714 O O . ASP A 1 87 ? -30.537 -15.999 31.296 1.00 63.28 87 ASP A O 1
ATOM 718 N N . GLY A 1 88 ? -28.442 -16.096 31.963 1.00 64.06 88 GLY A N 1
ATOM 719 C CA . GLY A 1 88 ? -28.502 -17.543 32.281 1.00 64.06 88 GLY A CA 1
ATOM 720 C C . GLY A 1 88 ? -28.522 -18.508 31.077 1.00 64.06 88 GLY A C 1
ATOM 721 O O . GLY A 1 88 ? -27.681 -19.398 31.041 1.00 64.06 88 GLY A O 1
ATOM 722 N N . ASP A 1 89 ? -29.350 -18.287 30.052 1.00 73.50 89 ASP A N 1
ATOM 723 C CA . ASP A 1 89 ? -29.518 -19.217 28.915 1.00 73.50 89 ASP A CA 1
ATOM 724 C C . ASP A 1 89 ? -28.471 -19.048 27.800 1.00 73.50 89 ASP A C 1
ATOM 726 O O . ASP A 1 89 ? -28.522 -18.097 27.020 1.00 73.50 89 ASP A O 1
ATOM 730 N N . PHE A 1 90 ? -27.550 -20.008 27.653 1.00 71.00 90 PHE A N 1
ATOM 731 C CA . PHE A 1 90 ? -26.470 -19.958 26.651 1.00 71.00 90 PHE A CA 1
ATOM 732 C C . PHE A 1 90 ? -26.979 -19.867 25.200 1.00 71.00 90 PHE A C 1
ATOM 734 O O . PHE A 1 90 ? -26.486 -19.049 24.426 1.00 71.00 90 PHE A O 1
ATOM 741 N N . LYS A 1 91 ? -28.009 -20.643 24.828 1.00 75.88 91 LYS A N 1
ATOM 742 C CA . LYS A 1 91 ? -28.567 -20.635 23.458 1.00 75.88 91 LYS A CA 1
ATOM 743 C C . LYS A 1 91 ? -29.208 -19.292 23.103 1.00 75.88 91 LYS A C 1
ATOM 745 O O . LYS A 1 91 ? -28.970 -18.756 22.024 1.00 75.88 91 LYS A O 1
ATOM 750 N N . ARG A 1 92 ? -29.988 -18.725 24.029 1.00 73.88 92 ARG A N 1
ATOM 751 C CA . ARG A 1 92 ? -30.650 -17.428 23.841 1.00 73.88 92 ARG A CA 1
ATOM 752 C C . ARG A 1 92 ? -29.626 -16.292 23.797 1.00 73.88 92 ARG A C 1
ATOM 754 O O . ARG A 1 92 ? -29.723 -15.433 22.926 1.00 73.88 92 ARG A O 1
ATOM 761 N N . LYS A 1 93 ? -28.600 -16.341 24.658 1.00 72.06 93 LYS A N 1
ATOM 762 C CA . LYS A 1 93 ? -27.454 -15.416 24.636 1.00 72.06 93 LYS A CA 1
ATOM 763 C C . LYS A 1 93 ? -26.697 -15.461 23.316 1.00 72.06 93 LYS A C 1
ATOM 765 O O . LYS A 1 93 ? -26.390 -14.403 22.777 1.00 72.06 93 LYS A O 1
ATOM 770 N N . PHE A 1 94 ? -26.405 -16.657 22.800 1.00 75.00 94 PHE A N 1
ATOM 771 C CA . PHE A 1 94 ? -25.676 -16.812 21.546 1.00 75.00 94 PHE A CA 1
ATOM 772 C C . PHE A 1 94 ? -26.455 -16.172 20.394 1.00 75.00 94 PHE A C 1
ATOM 774 O O . PHE A 1 94 ? -25.928 -15.272 19.752 1.00 75.00 94 PHE A O 1
ATOM 781 N N . ILE A 1 95 ? -27.736 -16.525 20.221 1.00 79.19 95 ILE A N 1
ATOM 782 C CA . ILE A 1 95 ? -28.608 -15.972 19.166 1.00 79.19 95 ILE A CA 1
ATOM 783 C C . ILE A 1 95 ? -28.719 -14.441 19.259 1.00 79.19 95 ILE A C 1
ATOM 785 O O . ILE A 1 95 ? -28.584 -13.756 18.249 1.00 79.19 95 ILE A O 1
ATOM 789 N N . LEU A 1 96 ? -28.905 -13.891 20.464 1.00 74.38 96 LEU A N 1
ATOM 790 C CA . LEU A 1 96 ? -28.968 -12.438 20.686 1.00 74.38 96 LEU A CA 1
ATOM 791 C C . LEU A 1 96 ? -27.623 -11.730 20.436 1.00 74.38 96 LEU A C 1
ATOM 793 O O . LEU A 1 96 ? -27.608 -10.536 20.141 1.00 74.38 96 LEU A O 1
ATOM 797 N N . SER A 1 97 ? -26.503 -12.450 20.542 1.00 76.62 97 SER A N 1
ATOM 798 C CA . SER A 1 97 ? -25.152 -11.909 20.349 1.00 76.62 97 SER A CA 1
ATOM 799 C C . SER A 1 97 ? -24.649 -12.033 18.906 1.00 76.62 97 SER A C 1
ATOM 801 O O . SER A 1 97 ? -23.721 -11.313 18.545 1.00 76.62 97 SER A O 1
ATOM 803 N N . VAL A 1 98 ? -25.261 -12.876 18.058 1.00 80.81 98 VAL A N 1
ATOM 804 C CA . VAL A 1 98 ? -24.839 -13.082 16.654 1.00 80.81 98 VAL A CA 1
ATOM 805 C C . VAL A 1 98 ? -24.735 -11.773 15.861 1.00 80.81 98 VAL A C 1
ATOM 807 O O . VAL A 1 98 ? -23.669 -11.540 15.289 1.00 80.81 98 VAL A O 1
ATOM 810 N N . PRO A 1 99 ? -25.743 -10.871 15.845 1.00 78.94 99 PRO A N 1
ATOM 811 C CA . PRO A 1 99 ? -25.637 -9.623 15.083 1.00 78.94 99 PRO A CA 1
ATOM 812 C C . PRO A 1 99 ? -24.435 -8.768 15.504 1.00 78.94 99 PRO A C 1
ATOM 814 O O . PRO A 1 99 ? -23.847 -8.069 14.688 1.00 78.94 99 PRO A O 1
ATOM 817 N N . ARG A 1 100 ? -24.039 -8.852 16.779 1.00 80.44 100 ARG A N 1
ATOM 818 C CA . ARG A 1 100 ? -22.913 -8.096 17.342 1.00 80.44 100 ARG A CA 1
ATOM 819 C C . ARG A 1 100 ? -21.570 -8.717 16.987 1.00 80.44 100 ARG A C 1
ATOM 821 O O . ARG A 1 100 ? -20.639 -7.988 16.673 1.00 80.44 100 ARG A O 1
ATOM 828 N N . ILE A 1 101 ? -21.486 -10.048 16.985 1.00 81.94 101 ILE A N 1
ATOM 829 C CA . ILE A 1 101 ? -20.295 -10.772 16.521 1.00 81.94 101 ILE A CA 1
ATOM 830 C C . ILE A 1 101 ? -20.039 -10.454 15.045 1.00 81.94 101 ILE A C 1
ATOM 832 O O . ILE A 1 101 ? -18.897 -10.215 14.674 1.00 81.94 101 ILE A O 1
ATOM 836 N N . ILE A 1 102 ? -21.087 -10.372 14.218 1.00 86.38 102 ILE A N 1
ATOM 837 C CA . ILE A 1 102 ? -20.954 -9.978 12.806 1.00 86.38 102 ILE A CA 1
ATOM 838 C C . ILE A 1 102 ? -20.344 -8.575 12.682 1.00 86.38 102 ILE A C 1
ATOM 840 O O . ILE A 1 102 ? -19.428 -8.386 11.887 1.00 86.38 102 ILE A O 1
ATOM 844 N N . ILE A 1 103 ? -20.803 -7.609 13.486 1.00 84.56 103 ILE A N 1
ATOM 845 C CA . ILE A 1 103 ? -20.245 -6.246 13.499 1.00 84.56 103 ILE A CA 1
ATOM 846 C C . ILE A 1 103 ? -18.769 -6.264 13.922 1.00 84.56 103 ILE A C 1
ATOM 848 O O . ILE A 1 103 ? -17.947 -5.645 13.255 1.00 84.56 103 ILE A O 1
ATOM 852 N N . ALA A 1 104 ? -18.420 -7.002 14.978 1.00 83.12 104 ALA A N 1
ATOM 853 C CA . ALA A 1 104 ? -17.037 -7.109 15.446 1.00 83.12 104 ALA A CA 1
ATOM 854 C C . ALA A 1 104 ? -16.115 -7.755 14.396 1.00 83.12 104 ALA A C 1
ATOM 856 O O . ALA A 1 104 ? -15.025 -7.259 14.135 1.00 83.12 104 ALA A O 1
ATOM 857 N N . VAL A 1 105 ? -16.571 -8.820 13.728 1.00 88.12 105 VAL A N 1
ATOM 858 C CA . VAL A 1 105 ? -15.824 -9.459 12.633 1.00 88.12 105 VAL A CA 1
ATOM 859 C C . VAL A 1 105 ? -15.665 -8.507 11.447 1.00 88.12 105 VAL A C 1
ATOM 861 O O . VAL A 1 105 ? -14.587 -8.433 10.864 1.00 88.12 105 VAL A O 1
ATOM 864 N N . PHE A 1 106 ? -16.706 -7.749 11.100 1.00 88.19 106 PHE A N 1
ATOM 865 C CA . PHE A 1 106 ? -16.626 -6.751 10.036 1.00 88.19 106 PHE A CA 1
ATOM 866 C C . PHE A 1 106 ? -15.584 -5.671 10.353 1.00 88.19 106 PHE A C 1
ATOM 868 O O . PHE A 1 106 ? -14.747 -5.355 9.511 1.00 88.19 106 PHE A O 1
ATOM 875 N N . ILE A 1 107 ? -15.587 -5.158 11.585 1.00 86.62 107 ILE A N 1
ATOM 876 C CA . ILE A 1 107 ? -14.594 -4.189 12.065 1.00 86.62 107 ILE A CA 1
ATOM 877 C C . ILE A 1 107 ? -13.185 -4.782 12.010 1.00 86.62 107 ILE A C 1
ATOM 879 O O . ILE A 1 107 ? -12.280 -4.130 11.493 1.00 86.62 107 ILE A O 1
ATOM 883 N N . ALA A 1 108 ? -13.010 -6.031 12.447 1.00 87.75 108 ALA A N 1
ATOM 884 C CA . ALA A 1 108 ? -11.726 -6.719 12.392 1.00 87.75 108 ALA A CA 1
ATOM 885 C C . ALA A 1 108 ? -11.174 -6.808 10.961 1.00 87.75 108 ALA A C 1
ATOM 887 O O . ALA A 1 108 ? -10.005 -6.506 10.743 1.00 87.75 108 ALA A O 1
ATOM 888 N N . ILE A 1 109 ? -12.012 -7.151 9.975 1.00 89.25 109 ILE A N 1
ATOM 889 C CA . ILE A 1 109 ? -11.617 -7.200 8.556 1.00 89.25 109 ILE A CA 1
ATOM 890 C C . ILE A 1 109 ? -11.217 -5.808 8.046 1.00 89.25 109 ILE A C 1
ATOM 892 O O . ILE A 1 109 ? -10.230 -5.660 7.327 1.00 89.25 109 ILE A O 1
ATOM 896 N N . VAL A 1 110 ? -11.974 -4.771 8.413 1.00 87.62 110 VAL A N 1
ATOM 897 C CA . VAL A 1 110 ? -11.684 -3.390 7.996 1.00 87.62 110 VAL A CA 1
ATOM 898 C C . VAL A 1 110 ? -10.362 -2.899 8.594 1.00 87.62 110 VAL A C 1
ATOM 900 O O . VAL A 1 110 ? -9.575 -2.263 7.894 1.00 87.62 110 VAL A O 1
ATOM 903 N N . ILE A 1 111 ? -10.091 -3.214 9.863 1.00 86.75 111 ILE A N 1
ATOM 904 C CA . ILE A 1 111 ? -8.849 -2.837 10.551 1.00 86.75 111 ILE A CA 1
ATOM 905 C C . ILE A 1 111 ? -7.659 -3.669 10.055 1.00 86.75 111 ILE A C 1
ATOM 907 O O . ILE A 1 111 ? -6.544 -3.143 10.001 1.00 86.75 111 ILE A O 1
ATOM 911 N N . SER A 1 112 ? -7.860 -4.935 9.676 1.00 88.88 112 SER A N 1
ATOM 912 C CA . SER A 1 112 ? -6.756 -5.815 9.280 1.00 88.88 112 SER A CA 1
ATOM 913 C C . SER A 1 112 ? -6.123 -5.388 7.959 1.00 88.88 112 SER A C 1
ATOM 915 O O . SER A 1 112 ? -4.903 -5.421 7.841 1.00 88.88 112 SER A O 1
ATOM 917 N N . LYS A 1 113 ? -6.908 -4.913 6.982 1.00 87.62 113 LYS A N 1
ATOM 918 C CA . LYS A 1 113 ? -6.403 -4.643 5.624 1.00 87.62 113 LYS A CA 1
ATOM 919 C C . LYS A 1 113 ? -5.254 -3.629 5.562 1.00 87.62 113 LYS A C 1
ATOM 921 O O . LYS A 1 113 ? -4.232 -3.953 4.956 1.00 87.62 113 LYS A O 1
ATOM 926 N N . PRO A 1 114 ? -5.339 -2.436 6.179 1.00 88.19 114 PRO A N 1
ATOM 927 C CA . PRO A 1 114 ? -4.208 -1.512 6.183 1.00 88.19 114 PRO A CA 1
ATOM 928 C C . PRO A 1 114 ? -2.981 -2.071 6.914 1.00 88.19 114 PRO A C 1
ATOM 930 O O . PRO A 1 114 ? -1.857 -1.850 6.471 1.00 88.19 114 PRO A O 1
ATOM 933 N N . LEU A 1 115 ? -3.178 -2.820 8.005 1.00 86.69 115 LEU A N 1
ATOM 934 C CA . LEU A 1 115 ? -2.078 -3.420 8.765 1.00 86.69 115 LEU A CA 1
ATOM 935 C C . LEU A 1 115 ? -1.397 -4.559 8.002 1.00 86.69 115 LEU A C 1
ATOM 937 O O . LEU A 1 115 ? -0.175 -4.653 8.040 1.00 86.69 115 LEU A O 1
ATOM 941 N N . GLU A 1 116 ? -2.156 -5.375 7.271 1.00 87.81 116 GLU A N 1
ATOM 942 C CA . GLU A 1 116 ? -1.624 -6.396 6.362 1.00 87.81 116 GLU A CA 1
ATOM 943 C C . GLU A 1 116 ? -0.728 -5.752 5.296 1.00 87.81 116 GLU A C 1
ATOM 945 O O . GLU A 1 116 ? 0.415 -6.168 5.120 1.00 87.81 116 GLU A O 1
ATOM 950 N N . ILE A 1 117 ? -1.200 -4.684 4.640 1.00 88.50 117 ILE A N 1
ATOM 951 C CA . ILE A 1 117 ? -0.407 -3.955 3.635 1.00 88.50 117 ILE A CA 1
ATOM 952 C C . ILE A 1 117 ? 0.857 -3.365 4.263 1.00 88.50 117 ILE A C 1
ATOM 954 O O . ILE A 1 117 ? 1.916 -3.385 3.640 1.00 88.50 117 ILE A O 1
ATOM 958 N N . LYS A 1 118 ? 0.764 -2.842 5.492 1.00 88.44 118 LYS A N 1
ATOM 959 C CA . LYS A 1 118 ? 1.932 -2.291 6.182 1.00 88.44 118 LYS A CA 1
ATOM 960 C C . LYS A 1 118 ? 2.959 -3.367 6.530 1.00 88.44 118 LYS A C 1
ATOM 962 O O . LYS A 1 118 ? 4.154 -3.104 6.436 1.00 88.44 118 LYS A O 1
ATOM 967 N N . LEU A 1 119 ? 2.507 -4.545 6.953 1.00 87.94 119 LEU A N 1
ATOM 968 C CA . LEU A 1 119 ? 3.387 -5.646 7.332 1.00 87.94 119 LEU A CA 1
ATOM 969 C C . LEU A 1 119 ? 4.164 -6.186 6.125 1.00 87.94 119 LEU A C 1
ATOM 971 O O . LEU A 1 119 ? 5.357 -6.439 6.252 1.00 87.94 119 LEU A O 1
ATOM 975 N N . PHE A 1 120 ? 3.500 -6.304 4.973 1.00 88.75 120 PHE A N 1
ATOM 976 C CA . PHE A 1 120 ? 4.084 -6.806 3.724 1.00 88.75 120 PHE A CA 1
ATOM 977 C C . PHE A 1 120 ? 4.550 -5.693 2.777 1.00 88.75 120 PHE A C 1
ATOM 979 O O . PHE A 1 120 ? 4.596 -5.871 1.560 1.00 88.75 120 PHE A O 1
ATOM 986 N N . GLU A 1 121 ? 4.846 -4.500 3.299 1.00 88.56 121 GLU A N 1
ATOM 987 C CA . GLU A 1 121 ? 5.156 -3.340 2.459 1.00 88.56 121 GLU A CA 1
ATOM 988 C C . GLU A 1 121 ? 6.376 -3.591 1.560 1.00 88.56 121 GLU A C 1
ATOM 990 O O . GLU A 1 121 ? 6.381 -3.183 0.400 1.00 88.56 121 GLU A O 1
ATOM 995 N N . ASN A 1 122 ? 7.390 -4.294 2.064 1.00 89.00 122 ASN A N 1
ATOM 996 C CA . ASN A 1 122 ? 8.608 -4.577 1.307 1.00 89.00 122 ASN A CA 1
ATOM 997 C C . ASN A 1 122 ? 8.347 -5.562 0.165 1.00 89.00 122 ASN A C 1
ATOM 999 O O . ASN A 1 122 ? 8.791 -5.333 -0.958 1.00 89.00 122 ASN A O 1
ATOM 1003 N N . GLU A 1 123 ? 7.599 -6.624 0.441 1.00 88.12 123 GLU A N 1
ATOM 1004 C CA . GLU A 1 123 ? 7.216 -7.663 -0.509 1.00 88.12 123 GLU A CA 1
ATOM 1005 C C . GLU A 1 123 ? 6.318 -7.083 -1.605 1.00 88.12 123 GLU A C 1
ATOM 1007 O O . GLU A 1 123 ? 6.551 -7.313 -2.792 1.00 88.12 123 GLU A O 1
ATOM 1012 N N . ILE A 1 124 ? 5.342 -6.254 -1.217 1.00 89.19 124 ILE A N 1
ATOM 1013 C CA . ILE A 1 124 ? 4.466 -5.534 -2.145 1.00 89.19 124 ILE A CA 1
ATOM 1014 C C . ILE A 1 124 ? 5.285 -4.596 -3.032 1.00 89.19 124 ILE A C 1
ATOM 1016 O O . ILE A 1 124 ? 5.130 -4.617 -4.251 1.00 89.19 124 ILE A O 1
ATOM 1020 N N . ASN A 1 125 ? 6.173 -3.785 -2.451 1.00 89.88 125 ASN A N 1
ATOM 1021 C CA . ASN A 1 125 ? 6.997 -2.858 -3.224 1.00 89.88 125 ASN A CA 1
ATOM 1022 C C . ASN A 1 125 ? 7.934 -3.600 -4.183 1.00 89.88 125 ASN A C 1
ATOM 1024 O O . ASN A 1 125 ? 8.089 -3.172 -5.325 1.00 89.88 125 ASN A O 1
ATOM 1028 N N . PHE A 1 126 ? 8.515 -4.723 -3.754 1.00 90.06 126 PHE A N 1
ATOM 1029 C CA . PHE A 1 126 ? 9.348 -5.562 -4.609 1.00 90.06 126 PHE A CA 1
ATOM 1030 C C . PHE A 1 126 ? 8.557 -6.103 -5.804 1.00 90.06 126 PHE A C 1
ATOM 1032 O O . PHE A 1 126 ? 8.982 -5.931 -6.944 1.00 90.06 126 PHE A O 1
ATOM 1039 N N . PHE A 1 127 ? 7.375 -6.673 -5.562 1.00 89.62 127 PHE A N 1
ATOM 1040 C CA . PHE A 1 127 ? 6.502 -7.191 -6.616 1.00 89.62 127 PHE A CA 1
ATOM 1041 C C . PHE A 1 127 ? 6.046 -6.102 -7.597 1.00 89.62 127 PHE A C 1
ATOM 1043 O O . PHE A 1 127 ? 6.042 -6.301 -8.813 1.00 89.62 127 PHE A O 1
ATOM 1050 N N . LEU A 1 128 ? 5.679 -4.925 -7.087 1.00 90.00 128 LEU A N 1
ATOM 1051 C CA . LEU A 1 128 ? 5.261 -3.792 -7.913 1.00 90.00 128 LEU A CA 1
ATOM 1052 C C . LEU A 1 128 ? 6.414 -3.245 -8.768 1.00 90.00 128 LEU A C 1
ATOM 1054 O O . LEU A 1 128 ? 6.213 -2.939 -9.946 1.00 90.00 128 LEU A O 1
ATOM 1058 N N . GLU A 1 129 ? 7.625 -3.160 -8.214 1.00 88.81 129 GLU A N 1
ATOM 1059 C CA . GLU A 1 129 ? 8.824 -2.769 -8.962 1.00 88.81 129 GLU A CA 1
ATOM 1060 C C . GLU A 1 129 ? 9.231 -3.828 -9.994 1.00 88.81 129 GLU A C 1
ATOM 1062 O O . GLU A 1 129 ? 9.613 -3.482 -11.113 1.00 88.81 129 GLU A O 1
ATOM 1067 N N . GLU A 1 130 ? 9.090 -5.116 -9.682 1.00 90.00 130 GLU A N 1
ATOM 1068 C CA . GLU A 1 130 ? 9.311 -6.199 -10.641 1.00 90.00 130 GLU A CA 1
ATOM 1069 C C . GLU A 1 130 ? 8.316 -6.123 -11.805 1.00 90.00 130 GLU A C 1
ATOM 1071 O O . GLU A 1 130 ? 8.712 -6.154 -12.974 1.00 90.00 130 GLU A O 1
ATOM 1076 N N . LYS A 1 131 ? 7.031 -5.905 -11.506 1.00 88.12 131 LYS A N 1
ATOM 1077 C CA . LYS A 1 131 ? 5.987 -5.699 -12.516 1.00 88.12 131 LYS A CA 1
ATOM 1078 C C . LYS A 1 131 ? 6.294 -4.489 -13.392 1.00 88.12 131 LYS A C 1
ATOM 1080 O O . LYS A 1 131 ? 6.263 -4.597 -14.618 1.00 88.12 131 LYS A O 1
ATOM 1085 N N . LYS A 1 132 ? 6.672 -3.360 -12.792 1.00 89.06 132 LYS A N 1
ATOM 1086 C CA . LYS A 1 132 ? 7.101 -2.156 -13.515 1.00 89.06 132 LYS A CA 1
ATOM 1087 C C . LYS A 1 132 ? 8.307 -2.428 -14.412 1.00 89.06 132 LYS A C 1
ATOM 1089 O O . LYS A 1 132 ? 8.297 -2.022 -15.572 1.00 89.06 132 LYS A O 1
ATOM 1094 N N . ARG A 1 133 ? 9.315 -3.147 -13.913 1.00 88.69 133 ARG A N 1
ATOM 1095 C CA . ARG A 1 133 ? 10.496 -3.533 -14.694 1.00 88.69 133 ARG A CA 1
ATOM 1096 C C . ARG A 1 133 ? 10.112 -4.419 -15.875 1.00 88.69 133 ARG A C 1
ATOM 1098 O O . ARG A 1 133 ? 10.580 -4.164 -16.975 1.00 88.69 133 ARG A O 1
ATOM 1105 N N . SER A 1 134 ? 9.242 -5.408 -15.676 1.00 89.69 134 SER A N 1
ATOM 1106 C CA . SER A 1 134 ? 8.800 -6.303 -16.754 1.00 89.69 134 SER A CA 1
ATOM 1107 C C . SER A 1 134 ? 8.090 -5.552 -17.887 1.00 89.69 134 SER A C 1
ATOM 1109 O O . SER A 1 134 ? 8.372 -5.803 -19.055 1.00 89.69 134 SER A O 1
ATOM 1111 N N . VAL A 1 135 ? 7.242 -4.573 -17.551 1.00 89.38 135 VAL A N 1
ATOM 1112 C CA . VAL A 1 135 ? 6.545 -3.730 -18.534 1.00 89.38 135 VAL A CA 1
ATOM 1113 C C . VAL A 1 135 ? 7.527 -2.820 -19.272 1.00 89.38 135 VAL A C 1
ATOM 1115 O O . VAL A 1 135 ? 7.444 -2.701 -20.490 1.00 89.38 135 VAL A O 1
ATOM 1118 N N . LEU A 1 136 ? 8.489 -2.219 -18.562 1.00 89.12 136 LEU A N 1
ATOM 1119 C CA . LEU A 1 136 ? 9.526 -1.396 -19.191 1.00 89.12 136 LEU A CA 1
ATOM 1120 C C . LEU A 1 136 ? 10.426 -2.209 -20.126 1.00 89.12 136 LEU A C 1
ATOM 1122 O O . LEU A 1 136 ? 10.752 -1.726 -21.203 1.00 89.12 136 LEU A O 1
ATOM 1126 N N . LEU A 1 137 ? 10.785 -3.437 -19.750 1.00 90.31 137 LEU A N 1
ATOM 1127 C CA . LEU A 1 137 ? 11.560 -4.336 -20.607 1.00 90.31 137 LEU A CA 1
ATOM 1128 C C . LEU A 1 137 ? 10.767 -4.770 -21.845 1.00 90.31 137 LEU A C 1
ATOM 1130 O O . LEU A 1 137 ? 11.333 -4.865 -22.930 1.00 90.31 137 LEU A O 1
ATOM 1134 N N . ALA A 1 138 ? 9.463 -5.027 -21.704 1.00 90.19 138 ALA A N 1
ATOM 1135 C CA . ALA A 1 138 ? 8.600 -5.345 -22.840 1.00 90.19 138 ALA A CA 1
ATOM 1136 C C . ALA A 1 138 ? 8.529 -4.176 -23.834 1.00 90.19 138 ALA A C 1
ATOM 1138 O O . ALA A 1 138 ? 8.706 -4.399 -25.029 1.00 90.19 138 ALA A O 1
ATOM 1139 N N . LEU A 1 139 ? 8.365 -2.946 -23.328 1.00 90.31 139 LEU A N 1
ATOM 1140 C CA . LEU A 1 139 ? 8.439 -1.731 -24.140 1.00 90.31 139 LEU A CA 1
ATOM 1141 C C . LEU A 1 139 ? 9.811 -1.615 -24.815 1.00 90.31 139 LEU A C 1
ATOM 1143 O O . LEU A 1 139 ? 9.895 -1.433 -26.018 1.00 90.31 139 LEU A O 1
ATOM 1147 N N . GLU A 1 140 ? 10.904 -1.765 -24.067 1.00 89.69 140 GLU A N 1
ATOM 1148 C CA . GLU A 1 140 ? 12.258 -1.638 -24.614 1.00 89.69 140 GLU A CA 1
ATOM 1149 C C . GLU A 1 140 ? 12.513 -2.620 -25.770 1.00 89.69 140 GLU A C 1
ATOM 1151 O O . GLU A 1 140 ? 13.030 -2.229 -26.817 1.00 89.69 140 GLU A O 1
ATOM 1156 N N . ASN A 1 141 ? 12.073 -3.874 -25.634 1.00 89.50 141 ASN A N 1
ATOM 1157 C CA . ASN A 1 141 ? 12.207 -4.889 -26.680 1.00 89.50 141 ASN A CA 1
ATOM 1158 C C . ASN A 1 141 ? 11.433 -4.546 -27.968 1.00 89.50 141 ASN A C 1
ATOM 1160 O O . ASN A 1 141 ? 11.891 -4.893 -29.064 1.00 89.50 141 ASN A O 1
ATOM 1164 N N . GLU A 1 142 ? 10.298 -3.848 -27.854 1.00 90.00 142 GLU A N 1
ATOM 1165 C CA . GLU A 1 142 ? 9.500 -3.383 -28.996 1.00 90.00 142 GLU A CA 1
ATOM 1166 C C . GLU A 1 142 ? 10.274 -2.368 -29.855 1.00 90.00 142 GLU A C 1
ATOM 1168 O O . GLU A 1 142 ? 10.220 -2.431 -31.082 1.00 90.00 142 GLU A O 1
ATOM 1173 N N . PHE A 1 143 ? 11.081 -1.503 -29.230 1.00 91.06 143 PHE A N 1
ATOM 1174 C CA . PHE A 1 143 ? 11.868 -0.471 -29.920 1.00 91.06 143 PHE A CA 1
ATOM 1175 C C . PHE A 1 143 ? 13.292 -0.914 -30.291 1.00 91.06 143 PHE A C 1
ATOM 1177 O O . PHE A 1 143 ? 13.842 -0.441 -31.289 1.00 91.06 143 PHE A O 1
ATOM 1184 N N . ILE A 1 144 ? 13.907 -1.836 -29.537 1.00 90.69 144 ILE A N 1
ATOM 1185 C CA . ILE A 1 144 ? 15.256 -2.354 -29.834 1.00 90.69 144 ILE A CA 1
ATOM 1186 C C . ILE A 1 144 ? 15.293 -3.043 -31.201 1.00 90.69 144 ILE A C 1
ATOM 1188 O O . ILE A 1 144 ? 16.235 -2.839 -31.968 1.00 90.69 144 ILE A O 1
ATOM 1192 N N . THR A 1 145 ? 14.283 -3.855 -31.513 1.00 89.81 145 THR A N 1
ATOM 1193 C CA . THR A 1 145 ? 14.240 -4.647 -32.751 1.00 89.81 145 THR A CA 1
ATOM 1194 C C . THR A 1 145 ? 14.290 -3.775 -34.019 1.00 89.81 145 THR A C 1
ATOM 1196 O O . THR A 1 145 ? 15.229 -3.947 -34.801 1.00 89.81 145 THR A O 1
ATOM 1199 N N . PRO A 1 146 ? 13.378 -2.802 -34.231 1.00 92.56 146 PRO A N 1
ATOM 1200 C CA . PRO A 1 146 ? 13.423 -1.925 -35.403 1.00 92.56 146 PRO A CA 1
ATOM 1201 C C . PRO A 1 146 ? 14.664 -1.025 -35.408 1.00 92.56 146 PRO A C 1
ATOM 1203 O O . PRO A 1 146 ? 15.279 -0.820 -36.452 1.00 92.56 146 PRO A O 1
ATOM 1206 N N . LYS A 1 147 ? 15.107 -0.541 -34.240 1.00 93.19 147 LYS A N 1
ATOM 1207 C CA . LYS A 1 147 ? 16.337 0.255 -34.127 1.00 93.19 147 LYS A CA 1
ATOM 1208 C C . LYS A 1 147 ? 17.568 -0.517 -34.602 1.00 93.19 147 LYS A C 1
ATOM 1210 O O . LYS A 1 147 ? 18.420 0.045 -35.288 1.00 93.19 147 LYS A O 1
ATOM 1215 N N . ASN A 1 148 ? 17.675 -1.794 -34.240 1.00 93.25 148 ASN A N 1
ATOM 1216 C CA . ASN A 1 148 ? 18.780 -2.644 -34.670 1.00 93.25 148 ASN A CA 1
ATOM 1217 C C . ASN A 1 148 ? 18.734 -2.920 -36.176 1.00 93.25 148 ASN A C 1
ATOM 1219 O O . ASN A 1 148 ? 19.789 -2.896 -36.801 1.00 93.25 148 ASN A O 1
ATOM 1223 N N . GLN A 1 149 ? 17.546 -3.099 -36.762 1.00 93.81 149 GLN A N 1
ATOM 1224 C CA . GLN A 1 149 ? 17.387 -3.249 -38.215 1.00 93.81 149 GLN A CA 1
ATOM 1225 C C . GLN A 1 149 ? 17.867 -2.001 -38.968 1.00 93.81 149 GLN A C 1
ATOM 1227 O O . GLN A 1 149 ? 18.687 -2.110 -39.876 1.00 93.81 149 GLN A O 1
ATOM 1232 N N . LEU A 1 150 ? 17.453 -0.805 -38.536 1.00 94.94 150 LEU A N 1
ATOM 1233 C CA . LEU A 1 150 ? 17.904 0.454 -39.145 1.00 94.94 150 LEU A CA 1
ATOM 1234 C C . LEU A 1 150 ? 19.420 0.649 -39.005 1.00 94.94 150 LEU A C 1
ATOM 1236 O O . LEU A 1 150 ? 20.094 1.059 -39.950 1.00 94.94 150 LEU A O 1
ATOM 1240 N N . LYS A 1 151 ? 19.985 0.318 -37.836 1.00 95.31 151 LYS A N 1
ATOM 1241 C CA . LYS A 1 151 ? 21.441 0.341 -37.637 1.00 95.31 151 LYS A CA 1
ATOM 1242 C C . LYS A 1 151 ? 22.150 -0.639 -38.562 1.00 95.31 151 LYS A C 1
ATOM 1244 O O . LYS A 1 151 ? 23.177 -0.284 -39.134 1.00 95.31 151 LYS A O 1
ATOM 1249 N N . GLU A 1 152 ? 21.618 -1.844 -38.728 1.00 96.38 152 GLU A N 1
ATOM 1250 C CA . GLU A 1 152 ? 22.176 -2.836 -39.642 1.00 96.38 152 GLU A CA 1
ATOM 1251 C C . GLU A 1 152 ? 22.180 -2.309 -41.085 1.00 96.38 152 GLU A C 1
ATOM 1253 O O . GLU A 1 152 ? 23.224 -2.350 -41.738 1.00 96.38 152 GLU A O 1
ATOM 1258 N N . GLU A 1 153 ? 21.091 -1.691 -41.549 1.00 95.50 153 GLU A N 1
ATOM 1259 C CA . GLU A 1 153 ? 21.026 -1.047 -42.870 1.00 95.50 153 GLU A CA 1
ATOM 1260 C C . GLU A 1 153 ? 22.096 0.041 -43.056 1.00 95.50 153 GLU A C 1
ATOM 1262 O O . GLU A 1 153 ? 22.777 0.066 -44.089 1.00 95.50 153 GLU A O 1
ATOM 1267 N N . ILE A 1 154 ? 22.315 0.893 -42.045 1.00 96.06 154 ILE A N 1
ATOM 1268 C CA . ILE A 1 154 ? 23.392 1.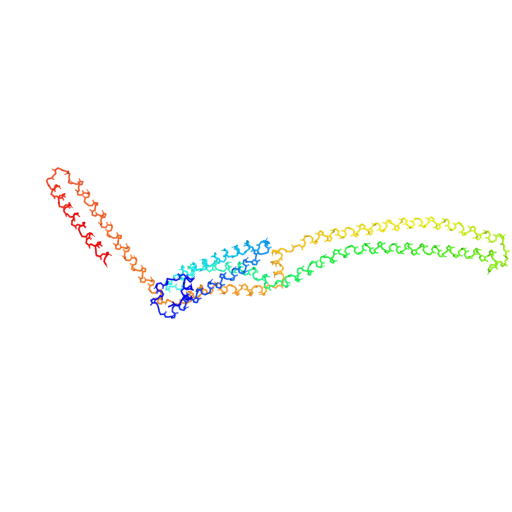896 -42.057 1.00 96.06 154 ILE A CA 1
ATOM 1269 C C . ILE A 1 154 ? 24.757 1.212 -42.183 1.00 96.06 154 ILE A C 1
ATOM 1271 O O . ILE A 1 154 ? 25.556 1.595 -43.042 1.00 96.06 154 ILE A O 1
ATOM 1275 N N . THR A 1 155 ? 25.030 0.173 -41.384 1.00 96.81 155 THR A N 1
ATOM 1276 C CA . THR A 1 155 ? 26.323 -0.533 -41.447 1.00 96.81 155 THR A CA 1
ATOM 1277 C C . THR A 1 155 ? 26.559 -1.202 -42.802 1.00 96.81 155 THR A C 1
ATOM 1279 O O . THR A 1 155 ? 27.680 -1.185 -43.319 1.00 96.81 155 THR A O 1
ATOM 1282 N N . VAL A 1 156 ? 25.512 -1.750 -43.426 1.00 96.56 156 VAL A N 1
ATOM 1283 C CA . VAL A 1 156 ? 25.587 -2.352 -44.763 1.00 96.56 156 VAL A CA 1
ATOM 1284 C C . VAL A 1 156 ? 25.882 -1.284 -45.819 1.00 96.56 156 VAL A C 1
ATOM 1286 O O . VAL A 1 156 ? 26.757 -1.493 -46.667 1.00 96.56 156 VAL A O 1
ATOM 1289 N N . LEU A 1 157 ? 25.212 -0.129 -45.752 1.00 95.00 157 LEU A N 1
ATOM 1290 C CA . LEU A 1 157 ? 25.456 1.001 -46.652 1.00 95.00 157 LEU A CA 1
ATOM 1291 C C . LEU A 1 157 ? 26.884 1.536 -46.508 1.00 95.00 157 LEU A C 1
ATOM 1293 O O . LEU A 1 157 ? 27.585 1.651 -47.515 1.00 95.00 157 LEU A O 1
ATOM 1297 N N . GLN A 1 158 ? 27.350 1.771 -45.280 1.00 95.12 158 GLN A N 1
ATOM 1298 C CA . GLN A 1 158 ? 28.716 2.224 -44.998 1.00 95.12 158 GLN A CA 1
ATOM 1299 C C . GLN A 1 158 ? 29.758 1.249 -45.555 1.00 95.12 158 GLN A C 1
ATOM 1301 O O . GLN A 1 158 ? 30.656 1.654 -46.293 1.00 95.12 158 GLN A O 1
ATOM 1306 N N . LYS A 1 159 ? 29.584 -0.055 -45.311 1.00 96.75 159 LYS A N 1
ATOM 1307 C CA . LYS A 1 159 ? 30.473 -1.097 -45.844 1.00 96.75 159 LYS A CA 1
ATOM 1308 C C . LYS A 1 159 ? 30.456 -1.153 -47.374 1.00 96.75 159 LYS A C 1
ATOM 1310 O O . LYS A 1 159 ? 31.463 -1.488 -47.998 1.00 96.75 159 LYS A O 1
ATOM 1315 N N . SER A 1 160 ? 29.319 -0.855 -48.005 1.00 95.31 160 SER A N 1
ATOM 1316 C CA . SER A 1 160 ? 29.221 -0.791 -49.468 1.00 95.31 160 SER A CA 1
ATOM 1317 C C . SER A 1 160 ? 29.983 0.406 -50.051 1.00 95.31 160 SER A C 1
ATOM 1319 O O . SER A 1 160 ? 30.682 0.246 -51.053 1.00 95.31 160 SER A O 1
ATOM 1321 N N . LEU A 1 161 ? 29.912 1.571 -49.397 1.00 95.12 161 LEU A N 1
ATOM 1322 C CA . LEU A 1 161 ? 30.645 2.779 -49.783 1.00 95.12 161 LEU A CA 1
ATOM 1323 C C . LEU A 1 161 ? 32.148 2.603 -49.576 1.00 95.12 161 LEU A C 1
ATOM 1325 O O . LEU A 1 161 ? 32.927 2.926 -50.468 1.00 95.12 161 LEU A O 1
ATOM 1329 N N . GLU A 1 162 ? 32.554 1.996 -48.461 1.00 95.56 162 GLU A N 1
ATOM 1330 C CA . GLU A 1 162 ? 33.954 1.682 -48.170 1.00 95.56 162 GLU A CA 1
ATOM 1331 C C . GLU A 1 162 ? 34.561 0.756 -49.236 1.00 95.56 162 GLU A C 1
ATOM 1333 O O . GLU A 1 162 ? 35.660 0.999 -49.734 1.00 95.56 162 GLU A O 1
ATOM 1338 N N . LYS A 1 163 ? 33.823 -0.271 -49.680 1.00 96.44 163 LYS A N 1
ATOM 1339 C CA . LYS A 1 163 ? 34.259 -1.123 -50.801 1.00 96.44 163 LYS A CA 1
ATOM 1340 C C . LYS A 1 163 ? 34.474 -0.322 -52.086 1.00 96.44 163 LYS A C 1
ATOM 1342 O O . LYS A 1 163 ? 35.462 -0.556 -52.784 1.00 96.44 163 LYS A O 1
ATOM 1347 N N . LYS A 1 164 ? 33.571 0.612 -52.408 1.00 95.38 164 LYS A N 1
ATOM 1348 C CA . LYS A 1 164 ? 33.697 1.468 -53.598 1.00 95.38 164 LYS A CA 1
ATOM 1349 C C . LYS A 1 164 ? 34.866 2.444 -53.480 1.00 95.38 164 LYS A C 1
ATOM 1351 O O . LYS A 1 164 ? 35.568 2.636 -54.473 1.00 95.38 164 LYS A O 1
ATOM 1356 N N . LEU A 1 165 ? 35.106 2.992 -52.288 1.00 95.69 165 LEU A N 1
ATOM 1357 C CA . LEU A 1 165 ? 36.249 3.851 -51.981 1.00 95.69 165 LEU A CA 1
ATOM 1358 C C . LEU A 1 165 ? 37.570 3.096 -52.156 1.00 95.69 165 LEU A C 1
ATOM 1360 O O . LEU A 1 165 ? 38.467 3.575 -52.841 1.00 95.69 165 LEU A O 1
ATOM 1364 N N . ASN A 1 166 ? 37.667 1.881 -51.618 1.00 96.44 166 ASN A N 1
ATOM 1365 C CA . ASN A 1 166 ? 38.853 1.042 -51.778 1.00 96.44 166 ASN A CA 1
ATOM 1366 C C . ASN A 1 166 ? 39.119 0.709 -53.254 1.00 96.44 166 ASN A C 1
ATOM 1368 O O . ASN A 1 166 ? 40.268 0.719 -53.693 1.00 96.44 166 ASN A O 1
ATOM 1372 N N . LEU A 1 167 ? 38.067 0.475 -54.047 1.00 95.50 167 LEU A N 1
ATOM 1373 C CA . LEU A 1 167 ? 38.208 0.274 -55.490 1.00 95.50 167 LEU A CA 1
ATOM 1374 C C . LEU A 1 167 ? 38.660 1.553 -56.218 1.00 95.50 167 LEU A C 1
ATOM 1376 O O . LEU A 1 167 ? 39.487 1.472 -57.123 1.00 95.50 167 LEU A O 1
ATOM 1380 N N . ARG A 1 168 ? 38.171 2.729 -55.803 1.00 95.69 168 ARG A N 1
ATOM 1381 C CA . ARG A 1 168 ? 38.625 4.027 -56.329 1.00 95.69 168 ARG A CA 1
ATOM 1382 C C . ARG A 1 168 ? 40.111 4.242 -56.051 1.00 95.69 168 ARG A C 1
ATOM 1384 O O . ARG A 1 168 ? 40.847 4.592 -56.968 1.00 95.69 168 ARG A O 1
ATOM 1391 N N . ASN A 1 169 ? 40.538 4.006 -54.811 1.00 95.50 169 ASN A N 1
ATOM 1392 C CA . ASN A 1 169 ? 41.938 4.125 -54.400 1.00 95.50 169 ASN A CA 1
ATOM 1393 C C . ASN A 1 169 ? 42.820 3.166 -55.205 1.00 95.50 169 ASN A C 1
ATOM 1395 O O . ASN A 1 169 ? 43.856 3.573 -55.710 1.00 95.50 169 ASN A O 1
ATOM 1399 N N . LYS A 1 170 ? 42.347 1.938 -55.455 1.00 95.75 170 LYS A N 1
ATOM 1400 C CA . LYS A 1 17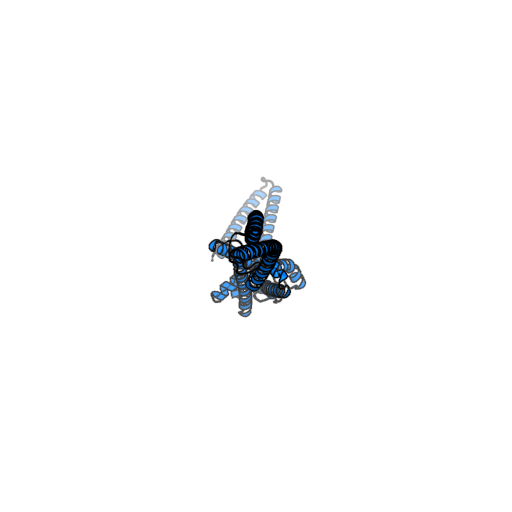0 ? 43.042 0.998 -56.338 1.00 95.75 170 LYS A CA 1
ATOM 1401 C C . LYS A 1 170 ? 43.215 1.544 -57.762 1.00 95.75 170 LYS A C 1
ATOM 1403 O O . LYS A 1 170 ? 44.303 1.445 -58.313 1.00 95.75 170 LYS A O 1
ATOM 1408 N N . TYR A 1 171 ? 42.179 2.136 -58.363 1.00 93.75 171 TYR A N 1
ATOM 1409 C CA . TYR A 1 171 ? 42.311 2.754 -59.691 1.00 93.75 171 TYR A CA 1
ATOM 1410 C C . TYR A 1 171 ? 43.251 3.961 -59.699 1.00 93.75 171 TYR A C 1
ATOM 1412 O O . TYR A 1 171 ? 43.937 4.180 -60.696 1.00 93.75 171 TYR A O 1
ATOM 1420 N N . PHE A 1 172 ? 43.300 4.722 -58.606 1.00 94.94 172 PHE A N 1
ATOM 1421 C CA . PHE A 1 172 ? 44.263 5.805 -58.438 1.00 94.94 172 PHE A CA 1
ATOM 1422 C C . PHE A 1 172 ? 45.699 5.274 -58.388 1.00 94.94 172 PHE A C 1
ATOM 1424 O O . PHE A 1 172 ? 46.553 5.764 -59.127 1.00 94.94 172 PHE A O 1
ATOM 1431 N N . ASP A 1 173 ? 45.948 4.239 -57.585 1.00 94.62 173 ASP A N 1
ATOM 1432 C CA . ASP A 1 173 ? 47.254 3.588 -57.484 1.00 94.62 173 ASP A CA 1
ATOM 1433 C C . ASP A 1 173 ? 47.681 3.000 -58.839 1.00 94.62 173 ASP A C 1
ATOM 1435 O O . ASP A 1 173 ? 48.806 3.229 -59.282 1.00 94.62 173 ASP A O 1
ATOM 1439 N N . ASP A 1 174 ? 46.769 2.322 -59.548 1.00 92.00 174 ASP A N 1
ATOM 1440 C CA . ASP A 1 174 ? 47.008 1.753 -60.882 1.00 92.00 174 ASP A CA 1
ATOM 1441 C C . ASP A 1 174 ? 47.339 2.835 -61.931 1.00 92.00 174 ASP A C 1
ATOM 1443 O O . ASP A 1 174 ? 48.161 2.599 -62.823 1.00 92.00 174 ASP A O 1
ATOM 1447 N N . TYR A 1 175 ? 46.694 4.005 -61.853 1.00 91.38 175 TYR A N 1
ATOM 1448 C CA . TYR A 1 175 ? 46.972 5.169 -62.701 1.00 91.38 175 TYR A CA 1
ATOM 1449 C C . TYR A 1 175 ? 48.354 5.758 -62.393 1.00 91.38 175 TYR A C 1
ATOM 1451 O O . TYR A 1 175 ? 49.197 5.846 -63.286 1.00 91.38 175 TYR A O 1
ATOM 1459 N N . MET A 1 176 ? 48.618 6.094 -61.127 1.00 92.50 176 MET A N 1
ATOM 1460 C CA . MET A 1 176 ? 49.881 6.708 -60.708 1.00 92.50 176 MET A CA 1
ATOM 1461 C C . MET A 1 176 ? 51.073 5.792 -60.988 1.00 92.50 176 MET A C 1
ATOM 1463 O O . MET A 1 176 ? 52.127 6.248 -61.427 1.00 92.50 176 MET A O 1
ATOM 1467 N N . CYS A 1 177 ? 50.901 4.491 -60.781 1.00 92.06 177 CYS A N 1
ATOM 1468 C CA . CYS A 1 177 ? 51.940 3.498 -60.989 1.00 92.06 177 CYS A CA 1
ATOM 1469 C C . CYS A 1 177 ? 52.294 3.281 -62.475 1.00 92.06 177 CYS A C 1
ATOM 1471 O O . CYS A 1 177 ? 53.471 3.107 -62.794 1.00 92.06 177 CYS A O 1
ATOM 1473 N N . GLU A 1 178 ? 51.317 3.346 -63.392 1.00 90.88 178 GLU A N 1
ATOM 1474 C CA . GLU A 1 178 ? 51.582 3.304 -64.842 1.00 90.88 178 GLU A CA 1
ATOM 1475 C C . GLU A 1 178 ? 52.338 4.554 -65.301 1.00 90.88 178 GLU A C 1
ATOM 1477 O O . GLU A 1 178 ? 53.345 4.442 -65.989 1.00 90.88 178 GLU A O 1
ATOM 1482 N N . CYS A 1 179 ? 51.889 5.745 -64.891 1.00 88.06 179 CYS A N 1
ATOM 1483 C CA . CYS A 1 179 ? 52.477 7.006 -65.350 1.00 88.06 179 CYS A CA 1
ATOM 1484 C C . CYS A 1 179 ? 53.884 7.253 -64.772 1.00 88.06 179 CYS A C 1
ATOM 1486 O O . CYS A 1 179 ? 54.728 7.869 -65.427 1.00 88.06 179 CYS A O 1
ATOM 1488 N N . ASN A 1 180 ? 54.157 6.738 -63.566 1.00 90.31 180 ASN A N 1
ATOM 1489 C CA . ASN A 1 180 ? 55.481 6.767 -62.940 1.00 90.31 180 ASN A CA 1
ATOM 1490 C C . ASN A 1 180 ? 56.403 5.627 -63.413 1.00 90.31 180 ASN A C 1
ATOM 1492 O O . ASN A 1 180 ? 57.563 5.588 -63.008 1.00 90.31 180 ASN A O 1
ATOM 1496 N N . GLY A 1 181 ? 55.909 4.690 -64.232 1.00 84.19 181 GLY A N 1
ATOM 1497 C CA . GLY A 1 181 ? 56.683 3.552 -64.735 1.00 84.19 181 GLY A CA 1
ATOM 1498 C C . GLY A 1 181 ? 57.031 2.488 -63.684 1.00 84.19 181 GLY A C 1
ATOM 1499 O O . GLY A 1 181 ? 57.911 1.665 -63.926 1.00 84.19 181 GLY A O 1
ATOM 1500 N N . THR A 1 182 ? 56.369 2.473 -62.521 1.00 87.00 182 THR A N 1
ATOM 1501 C CA . THR A 1 182 ? 56.625 1.498 -61.441 1.00 87.00 182 THR A CA 1
ATOM 1502 C C . THR A 1 182 ? 55.858 0.181 -61.613 1.00 87.00 182 THR A C 1
ATOM 1504 O O . THR A 1 182 ? 56.110 -0.776 -60.884 1.00 87.00 182 THR A O 1
ATOM 1507 N N . CYS A 1 183 ? 54.941 0.102 -62.580 1.00 85.50 183 CYS A N 1
ATOM 1508 C CA . CYS A 1 183 ? 54.277 -1.128 -63.016 1.00 85.50 183 CYS A CA 1
ATOM 1509 C C . CYS A 1 183 ? 53.825 -1.033 -64.484 1.00 85.50 183 CYS A C 1
ATOM 1511 O O . CYS A 1 183 ? 54.006 -0.008 -65.141 1.00 85.50 183 CYS A O 1
ATOM 1513 N N . GLY A 1 184 ? 53.235 -2.115 -65.008 1.00 82.75 184 GLY A N 1
ATOM 1514 C CA . GLY A 1 184 ? 52.671 -2.152 -66.359 1.00 82.75 184 GLY A CA 1
ATOM 1515 C C . GLY A 1 184 ? 53.729 -2.042 -67.453 1.00 82.75 184 GLY A C 1
ATOM 1516 O O . GLY A 1 184 ? 54.585 -2.919 -67.549 1.00 82.75 184 GLY A O 1
ATOM 1517 N N . THR A 1 185 ? 53.652 -1.004 -68.297 1.00 80.81 185 THR A N 1
ATOM 1518 C CA . THR A 1 185 ? 54.581 -0.829 -69.433 1.00 80.81 185 THR A CA 1
ATOM 1519 C C . THR A 1 185 ? 56.002 -0.433 -69.024 1.00 80.81 185 THR A C 1
ATOM 1521 O O . THR A 1 185 ? 56.921 -0.607 -69.822 1.00 80.81 185 THR A O 1
ATOM 1524 N N . GLY A 1 186 ? 56.203 0.086 -67.806 1.00 83.25 186 GLY A N 1
ATOM 1525 C CA . GLY A 1 186 ? 57.516 0.517 -67.304 1.00 83.25 186 GLY A CA 1
ATOM 1526 C C . GLY A 1 186 ? 58.067 1.788 -67.964 1.00 83.25 186 GLY A C 1
ATOM 1527 O O . GLY A 1 186 ? 59.234 2.125 -67.771 1.00 83.25 186 GLY A O 1
ATOM 1528 N N . ILE A 1 187 ? 57.250 2.490 -68.755 1.00 80.56 187 ILE A N 1
ATOM 1529 C CA . ILE A 1 187 ? 57.636 3.718 -69.454 1.00 80.56 187 ILE A CA 1
ATOM 1530 C C . ILE A 1 187 ? 57.148 4.914 -68.638 1.00 80.56 187 ILE A C 1
ATOM 1532 O O . ILE A 1 187 ? 55.956 5.060 -68.391 1.00 80.56 187 ILE A O 1
ATOM 1536 N N . ILE A 1 188 ? 58.076 5.784 -68.239 1.00 84.38 188 ILE A N 1
ATOM 1537 C CA . ILE A 1 188 ? 57.755 7.008 -67.501 1.00 84.38 188 ILE A CA 1
ATOM 1538 C C . ILE A 1 188 ? 57.149 8.034 -68.462 1.00 84.38 188 ILE A C 1
ATOM 1540 O O . ILE A 1 188 ? 57.748 8.353 -69.492 1.00 84.38 188 ILE A O 1
ATOM 1544 N N . GLY A 1 189 ? 55.997 8.598 -68.094 1.00 78.25 189 GLY A N 1
ATOM 1545 C CA . GLY A 1 189 ? 55.392 9.730 -68.791 1.00 78.25 189 GLY A CA 1
ATOM 1546 C C . GLY A 1 189 ? 53.969 9.497 -69.297 1.00 78.25 189 GLY A C 1
ATOM 1547 O O . GLY A 1 189 ? 53.293 8.522 -68.977 1.00 78.25 189 GLY A O 1
ATOM 1548 N N . TRP A 1 190 ? 53.496 10.459 -70.087 1.00 76.88 190 TRP A N 1
ATOM 1549 C CA . TRP A 1 190 ? 52.101 10.589 -70.506 1.00 76.88 190 TRP A CA 1
ATOM 1550 C C . TRP A 1 190 ? 51.871 9.849 -71.830 1.00 76.88 190 TRP A C 1
ATOM 1552 O O . TRP A 1 190 ? 51.840 10.453 -72.899 1.00 76.88 190 TRP A O 1
ATOM 1562 N N . GLY A 1 191 ? 51.796 8.518 -71.759 1.00 86.50 191 GLY A N 1
ATOM 1563 C CA . GLY A 1 191 ? 51.446 7.652 -72.891 1.00 86.50 191 GLY A CA 1
ATOM 1564 C C . GLY A 1 191 ? 49.953 7.279 -72.940 1.00 86.50 191 GLY A C 1
ATOM 1565 O O . GLY A 1 191 ? 49.232 7.500 -71.965 1.00 86.50 191 GLY A O 1
ATOM 1566 N N . PRO A 1 192 ? 49.485 6.621 -74.019 1.00 87.69 192 PRO A N 1
ATOM 1567 C CA . PRO A 1 192 ? 48.068 6.276 -74.208 1.00 87.69 192 PRO A CA 1
ATOM 1568 C C . PRO A 1 192 ? 47.507 5.343 -73.118 1.00 87.69 192 PRO A C 1
ATOM 1570 O O . PRO A 1 192 ? 46.342 5.451 -72.749 1.00 87.69 192 PRO A O 1
ATOM 1573 N N . ASN A 1 193 ? 48.333 4.459 -72.542 1.00 87.88 193 ASN A N 1
ATOM 1574 C CA . ASN A 1 193 ? 47.919 3.601 -71.422 1.00 87.88 193 ASN A CA 1
ATOM 1575 C C . ASN A 1 193 ? 47.756 4.378 -70.105 1.00 87.88 193 ASN A C 1
ATOM 1577 O O . ASN A 1 193 ? 46.849 4.077 -69.329 1.00 87.88 193 ASN A O 1
ATOM 1581 N N . CYS A 1 194 ? 48.617 5.372 -69.855 1.00 89.00 194 CYS A N 1
ATOM 1582 C CA . CYS A 1 194 ? 48.506 6.273 -68.704 1.00 89.00 194 CYS A CA 1
ATOM 1583 C C . CYS A 1 194 ? 47.229 7.125 -68.828 1.00 89.00 194 CYS A C 1
ATOM 1585 O O . CYS A 1 194 ? 46.458 7.215 -67.874 1.00 89.00 194 CYS A O 1
ATOM 1587 N N . GLU A 1 195 ? 46.937 7.647 -70.024 1.00 91.06 195 GLU A N 1
ATOM 1588 C CA . GLU A 1 195 ? 45.716 8.412 -70.309 1.00 91.06 195 GLU A CA 1
ATOM 1589 C C . GLU A 1 195 ? 44.440 7.568 -70.149 1.00 91.06 195 GLU A C 1
ATOM 1591 O O . GLU A 1 195 ? 43.512 7.988 -69.460 1.00 91.06 195 GLU A O 1
ATOM 1596 N N . ALA A 1 196 ? 44.422 6.328 -70.650 1.00 90.75 196 ALA A N 1
ATOM 1597 C CA . ALA A 1 196 ? 43.281 5.424 -70.478 1.00 90.75 196 ALA A CA 1
ATOM 1598 C C . ALA A 1 196 ? 43.002 5.070 -69.000 1.00 90.75 196 ALA A C 1
ATOM 1600 O O . ALA A 1 196 ? 41.845 4.962 -68.581 1.00 90.75 196 ALA A O 1
ATOM 1601 N N . ARG A 1 197 ? 44.046 4.886 -68.174 1.00 92.38 197 ARG A N 1
ATOM 1602 C CA . ARG A 1 197 ? 43.874 4.646 -66.727 1.00 92.38 197 ARG A CA 1
ATOM 1603 C C . ARG A 1 197 ? 43.431 5.901 -65.982 1.00 92.38 197 ARG A C 1
ATOM 1605 O O . ARG A 1 197 ? 42.612 5.786 -65.070 1.00 92.38 197 ARG A O 1
ATOM 1612 N N . LYS A 1 198 ? 43.925 7.073 -66.391 1.00 93.69 198 LYS A N 1
ATOM 1613 C CA . LYS A 1 198 ? 43.477 8.370 -65.877 1.00 93.69 198 LYS A CA 1
ATOM 1614 C C . LYS A 1 198 ? 41.982 8.560 -66.116 1.00 93.69 198 LYS A C 1
ATOM 1616 O O . LYS A 1 198 ? 41.245 8.797 -65.166 1.00 93.69 198 LYS A O 1
ATOM 1621 N N . GLU A 1 199 ? 41.532 8.364 -67.353 1.00 93.94 199 GLU A N 1
ATOM 1622 C CA . GLU A 1 199 ? 40.122 8.486 -67.727 1.00 93.94 199 GLU A CA 1
ATOM 1623 C C . GLU A 1 199 ? 39.247 7.498 -66.937 1.00 93.94 199 GLU A C 1
ATOM 1625 O O . GLU A 1 199 ? 38.194 7.863 -66.415 1.00 93.94 199 GLU A O 1
ATOM 1630 N N . ARG A 1 200 ? 39.707 6.250 -66.758 1.00 93.25 200 ARG A N 1
ATOM 1631 C CA . ARG A 1 200 ? 39.009 5.256 -65.928 1.00 93.25 200 ARG A CA 1
ATOM 1632 C C . ARG A 1 200 ? 38.864 5.708 -64.472 1.00 93.25 200 ARG A C 1
ATOM 1634 O O . ARG A 1 200 ? 37.790 5.538 -63.895 1.00 93.25 200 ARG A O 1
ATOM 1641 N N . PHE A 1 201 ? 39.923 6.256 -63.876 1.00 95.44 201 PHE A N 1
ATOM 1642 C CA . PHE A 1 201 ? 39.885 6.785 -62.513 1.00 95.44 201 PHE A CA 1
ATOM 1643 C C . PHE A 1 201 ? 38.967 8.009 -62.397 1.00 95.44 201 PHE A C 1
ATOM 1645 O O . PHE A 1 201 ? 38.189 8.085 -61.446 1.00 95.44 201 PHE A O 1
ATOM 1652 N N . GLU A 1 202 ? 39.029 8.945 -63.344 1.00 94.81 202 GLU A N 1
ATOM 1653 C CA . GLU A 1 202 ? 38.197 10.155 -63.354 1.00 94.81 202 GLU A CA 1
ATOM 1654 C C . GLU A 1 202 ? 36.712 9.802 -63.508 1.00 94.81 202 GLU A C 1
ATOM 1656 O O . GLU A 1 202 ? 35.893 10.218 -62.686 1.00 94.81 202 GLU A O 1
ATOM 1661 N N . ASN A 1 203 ? 36.370 8.938 -64.469 1.00 95.38 203 ASN A N 1
ATOM 1662 C CA . ASN A 1 203 ? 35.001 8.465 -64.679 1.00 95.38 203 ASN A CA 1
ATOM 1663 C C . ASN A 1 203 ? 34.451 7.739 -63.443 1.00 95.38 203 ASN A C 1
ATOM 1665 O O . ASN A 1 203 ? 33.345 8.038 -62.985 1.00 95.38 203 ASN A O 1
ATOM 1669 N N . TYR A 1 204 ? 35.236 6.828 -62.858 1.00 95.25 204 TYR A N 1
ATOM 1670 C CA . TYR A 1 204 ? 34.827 6.112 -61.650 1.00 95.25 204 TYR A CA 1
ATOM 1671 C C . TYR A 1 204 ? 34.768 7.028 -60.416 1.00 95.25 204 TYR A C 1
ATOM 1673 O O . TYR A 1 204 ? 33.933 6.821 -59.541 1.00 95.25 204 TYR A O 1
ATOM 1681 N N . SER A 1 205 ? 35.607 8.066 -60.334 1.00 94.44 205 SER A N 1
ATOM 1682 C CA . SER A 1 205 ? 35.547 9.058 -59.251 1.00 94.44 205 SER A CA 1
ATOM 1683 C C . SER A 1 205 ? 34.254 9.868 -59.296 1.00 94.44 205 SER A C 1
ATOM 1685 O O . SER A 1 205 ? 33.633 10.060 -58.255 1.00 94.44 205 SER A O 1
ATOM 1687 N N . ILE A 1 206 ? 33.803 10.269 -60.487 1.00 95.56 206 ILE A N 1
ATOM 1688 C CA . ILE A 1 206 ? 32.521 10.966 -60.670 1.00 95.56 206 ILE A CA 1
ATOM 1689 C C . ILE A 1 206 ? 31.341 10.055 -60.293 1.00 95.56 206 ILE A C 1
ATOM 1691 O O . ILE A 1 206 ? 30.373 10.505 -59.678 1.00 95.56 206 ILE A O 1
ATOM 1695 N N . GLU A 1 207 ? 31.394 8.771 -60.660 1.00 94.69 207 GLU A N 1
ATOM 1696 C CA . GLU A 1 207 ? 30.385 7.783 -60.254 1.00 94.69 207 GLU A CA 1
ATOM 1697 C C . GLU A 1 207 ? 30.373 7.589 -58.730 1.00 94.69 207 GLU A C 1
ATOM 1699 O O . GLU A 1 207 ? 29.312 7.653 -58.106 1.00 94.69 207 GLU A O 1
ATOM 1704 N N . TYR A 1 208 ? 31.554 7.446 -58.123 1.00 94.94 208 TYR A N 1
ATOM 1705 C CA . TYR A 1 208 ? 31.721 7.322 -56.678 1.00 94.94 208 TYR A CA 1
ATOM 1706 C C . TYR A 1 208 ? 31.170 8.536 -55.925 1.00 94.94 208 TYR A C 1
ATOM 1708 O O . TYR A 1 208 ? 30.447 8.352 -54.953 1.00 94.94 208 TYR A O 1
ATOM 1716 N N . GLU A 1 209 ? 31.452 9.763 -56.368 1.00 93.31 209 GLU A N 1
ATOM 1717 C CA . GLU A 1 209 ? 30.926 10.980 -55.733 1.00 93.31 209 GLU A CA 1
ATOM 1718 C C . GLU A 1 209 ? 29.394 11.035 -55.775 1.00 93.31 209 GLU A C 1
ATOM 1720 O O . GLU A 1 209 ? 28.751 11.362 -54.777 1.00 93.31 209 GLU A O 1
ATOM 1725 N N . LYS A 1 210 ? 28.782 10.642 -56.900 1.00 95.38 210 LYS A N 1
ATOM 1726 C CA . LYS A 1 210 ? 27.317 10.543 -57.004 1.00 95.38 210 LYS A CA 1
ATOM 1727 C C . LYS A 1 210 ? 26.747 9.503 -56.042 1.00 95.38 210 LYS A C 1
ATOM 1729 O O . LYS A 1 210 ? 25.691 9.732 -55.449 1.00 95.38 210 LYS A O 1
ATOM 1734 N N . ASP A 1 211 ? 27.414 8.363 -55.904 1.00 93.56 211 ASP A N 1
ATOM 1735 C CA . ASP A 1 211 ? 26.999 7.300 -54.991 1.00 93.56 211 ASP A CA 1
ATOM 1736 C C . ASP A 1 211 ? 27.219 7.664 -53.522 1.00 93.56 211 ASP A C 1
ATOM 1738 O O . ASP A 1 211 ? 26.393 7.299 -52.685 1.00 93.56 211 ASP A O 1
ATOM 1742 N N . LEU A 1 212 ? 28.276 8.419 -53.220 1.00 94.75 212 LEU A N 1
ATOM 1743 C CA . LEU A 1 212 ? 28.566 8.951 -51.894 1.00 94.75 212 LEU A CA 1
ATOM 1744 C C . LEU A 1 212 ? 27.454 9.900 -51.450 1.00 94.75 212 LEU A C 1
ATOM 1746 O O . LEU A 1 212 ? 26.846 9.660 -50.414 1.00 94.75 212 LEU A O 1
ATOM 1750 N N . ILE A 1 213 ? 27.101 10.889 -52.278 1.00 95.06 213 ILE A N 1
ATOM 1751 C CA . ILE A 1 213 ? 26.024 11.846 -51.973 1.00 95.06 213 ILE A CA 1
ATOM 1752 C C . ILE A 1 213 ? 24.696 11.114 -51.731 1.00 95.06 213 ILE A C 1
ATOM 1754 O O . ILE A 1 213 ? 23.990 11.393 -50.764 1.00 95.06 213 ILE A O 1
ATOM 1758 N N . LYS A 1 214 ? 24.348 10.137 -52.581 1.00 95.19 214 LYS A N 1
ATOM 1759 C CA . LYS A 1 214 ? 23.130 9.324 -52.398 1.00 95.19 214 LYS A CA 1
ATOM 1760 C C . LYS A 1 214 ? 23.186 8.472 -51.129 1.00 95.19 214 LYS A C 1
ATOM 1762 O O . LYS A 1 214 ? 22.159 8.274 -50.482 1.00 95.19 214 LYS A O 1
ATOM 1767 N N . GLY A 1 215 ? 24.353 7.920 -50.808 1.00 94.00 215 GLY A N 1
ATOM 1768 C CA . GLY A 1 215 ? 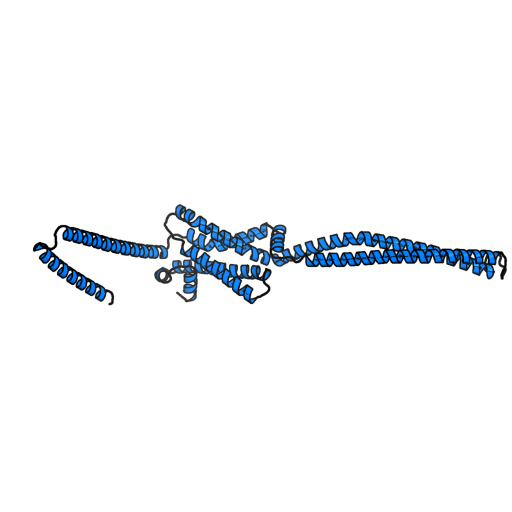24.580 7.112 -49.615 1.00 94.00 215 GLY A CA 1
ATOM 1769 C C . GLY A 1 215 ? 24.449 7.933 -48.336 1.00 94.00 215 GLY A C 1
ATOM 1770 O O . GLY A 1 215 ? 23.699 7.542 -47.449 1.00 94.00 215 GLY A O 1
ATOM 1771 N N . GLU A 1 216 ? 25.093 9.097 -48.280 1.00 92.19 216 GLU A N 1
ATOM 1772 C CA . GLU A 1 216 ? 25.015 10.044 -47.162 1.00 92.19 216 GLU A CA 1
ATOM 1773 C C . GLU A 1 216 ? 23.587 10.547 -46.943 1.00 92.19 216 GLU A C 1
ATOM 1775 O O . GLU A 1 216 ? 23.108 10.557 -45.813 1.00 92.19 216 GLU A O 1
ATOM 1780 N N . GLN A 1 217 ? 22.857 10.871 -48.016 1.00 95.62 217 GLN A N 1
ATOM 1781 C CA . GLN A 1 217 ? 21.440 11.235 -47.920 1.00 95.62 217 GLN A CA 1
ATOM 1782 C C . GLN A 1 217 ? 20.591 10.109 -47.316 1.00 95.62 217 GLN A C 1
ATOM 1784 O O . GLN A 1 217 ? 19.733 10.371 -46.477 1.00 95.62 217 GLN A O 1
ATOM 1789 N N . LYS A 1 218 ? 20.823 8.851 -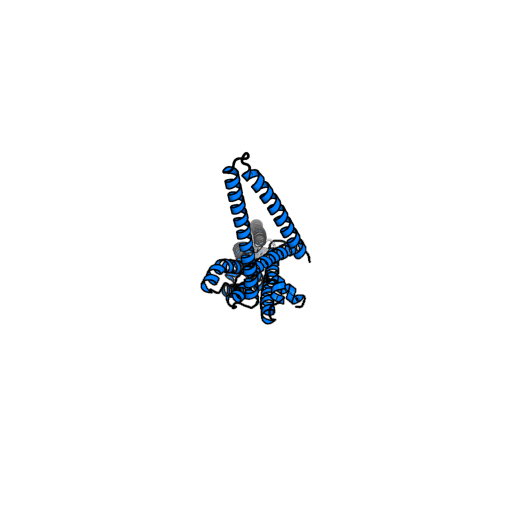47.715 1.00 95.88 218 LYS A N 1
ATOM 1790 C CA . LYS A 1 218 ? 20.111 7.699 -47.138 1.00 95.88 218 LYS A CA 1
ATOM 1791 C C . LYS A 1 218 ? 20.471 7.475 -45.674 1.00 95.88 218 LYS A C 1
ATOM 1793 O O . LYS A 1 218 ? 19.570 7.232 -44.880 1.00 95.88 218 LYS A O 1
ATOM 1798 N N . ILE A 1 219 ? 21.753 7.572 -45.322 1.00 95.62 219 ILE A N 1
ATOM 1799 C CA . ILE A 1 219 ? 22.214 7.449 -43.934 1.00 95.62 219 ILE A CA 1
ATOM 1800 C C . ILE A 1 219 ? 21.553 8.529 -43.076 1.00 95.62 219 ILE A C 1
ATOM 1802 O O . ILE A 1 219 ? 20.979 8.192 -42.051 1.00 95.62 219 ILE A O 1
ATOM 1806 N N . LEU A 1 220 ? 21.514 9.781 -43.541 1.00 96.19 220 LEU A N 1
ATOM 1807 C CA . LEU A 1 220 ? 20.852 10.877 -42.832 1.00 96.19 220 LEU A CA 1
ATOM 1808 C C . LEU A 1 220 ? 19.358 10.601 -42.590 1.00 96.19 220 LEU A C 1
ATOM 1810 O O . LEU A 1 220 ? 18.839 10.880 -41.512 1.00 96.19 220 LEU A O 1
ATOM 1814 N N . VAL A 1 221 ? 18.649 10.042 -43.577 1.00 96.31 221 VAL A N 1
ATOM 1815 C CA . VAL A 1 221 ? 17.235 9.658 -43.414 1.00 96.31 221 VAL A CA 1
ATOM 1816 C C . VAL A 1 221 ? 17.080 8.544 -42.374 1.00 96.31 221 VAL A C 1
ATOM 1818 O O . VAL A 1 221 ? 16.213 8.650 -41.510 1.00 96.31 221 VAL A O 1
ATOM 1821 N N . LEU A 1 222 ? 17.923 7.509 -42.421 1.00 96.19 222 LEU A N 1
ATOM 1822 C CA . LEU A 1 222 ? 17.897 6.403 -41.455 1.00 96.19 222 LEU A CA 1
ATOM 1823 C C . LEU A 1 222 ? 18.263 6.873 -40.036 1.00 96.19 222 LEU A C 1
ATOM 1825 O O . LEU A 1 222 ? 17.636 6.457 -39.065 1.00 96.19 222 LEU A O 1
ATOM 1829 N N . GLU A 1 223 ? 19.234 7.776 -39.899 1.00 95.00 223 GLU A N 1
ATOM 1830 C CA . GLU A 1 223 ? 19.605 8.394 -38.621 1.00 95.00 223 GLU A CA 1
ATOM 1831 C C . GLU A 1 223 ? 18.458 9.230 -38.048 1.00 95.00 223 GLU A C 1
ATOM 1833 O O . GLU A 1 223 ? 18.161 9.132 -36.858 1.00 95.00 223 GLU A O 1
ATOM 1838 N N . ASN A 1 224 ? 17.753 9.991 -38.889 1.00 96.00 224 ASN A N 1
ATOM 1839 C CA . ASN A 1 224 ? 16.558 10.718 -38.465 1.00 96.00 224 ASN A CA 1
ATOM 1840 C C . ASN A 1 224 ? 15.450 9.768 -37.989 1.00 96.00 224 ASN A C 1
ATOM 1842 O O . ASN A 1 224 ? 14.848 10.032 -36.954 1.00 96.00 224 ASN A O 1
ATOM 1846 N N . GLN A 1 225 ? 15.231 8.637 -38.666 1.00 95.50 225 GLN A N 1
ATOM 1847 C CA . GLN A 1 225 ? 14.269 7.620 -38.217 1.00 95.50 225 GLN A CA 1
ATOM 1848 C C . GLN A 1 225 ? 14.657 7.002 -36.866 1.00 95.50 225 GLN A C 1
ATOM 1850 O O . GLN A 1 225 ? 1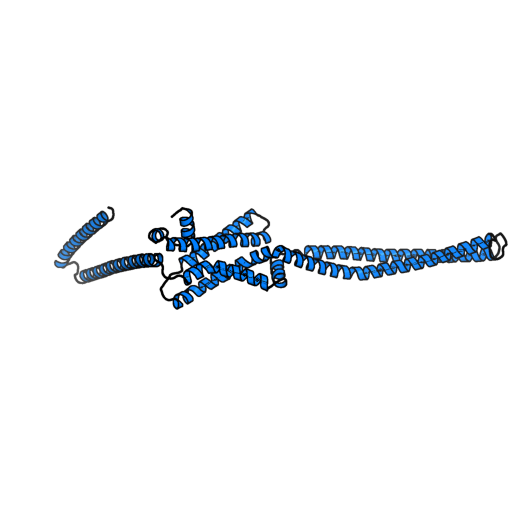3.793 6.780 -36.019 1.00 95.50 225 GLN A O 1
ATOM 1855 N N . ILE A 1 226 ? 15.951 6.753 -36.629 1.00 95.44 226 ILE A N 1
ATOM 1856 C CA . ILE A 1 226 ? 16.440 6.290 -35.321 1.00 95.44 226 ILE A CA 1
ATOM 1857 C C . ILE A 1 226 ? 16.173 7.351 -34.248 1.00 95.44 226 ILE A C 1
ATOM 1859 O O . ILE A 1 226 ? 15.673 7.010 -33.178 1.00 95.44 226 ILE A O 1
ATOM 1863 N N . ASN A 1 227 ? 16.458 8.623 -34.534 1.00 94.94 227 ASN A N 1
ATOM 1864 C CA . ASN A 1 227 ? 16.210 9.720 -33.597 1.00 94.94 227 ASN A CA 1
ATOM 1865 C C . ASN A 1 227 ? 14.712 9.870 -33.282 1.00 94.94 227 ASN A C 1
ATOM 1867 O O . ASN A 1 227 ? 14.342 10.042 -32.123 1.00 94.94 227 ASN A O 1
ATOM 1871 N N . GLU A 1 228 ? 13.837 9.764 -34.285 1.00 94.31 228 GLU A N 1
ATOM 1872 C CA . GLU A 1 228 ? 12.381 9.781 -34.097 1.00 94.31 228 GLU A CA 1
ATOM 1873 C C . GLU A 1 228 ? 11.906 8.613 -33.222 1.00 94.31 228 GLU A C 1
ATOM 1875 O O . GLU A 1 228 ? 11.115 8.820 -32.299 1.00 94.31 228 GLU A O 1
ATOM 1880 N N . LEU A 1 229 ? 12.428 7.403 -33.451 1.00 94.06 229 LEU A N 1
ATOM 1881 C CA . LEU A 1 229 ? 12.134 6.228 -32.626 1.00 94.06 229 LEU A CA 1
ATOM 1882 C C . LEU A 1 229 ? 12.616 6.391 -31.179 1.00 94.06 229 LEU A C 1
ATOM 1884 O O . LEU A 1 229 ? 11.908 6.005 -30.252 1.00 94.06 229 LEU A O 1
ATOM 1888 N N . GLU A 1 230 ? 13.799 6.968 -30.961 1.00 92.62 230 GLU A N 1
ATOM 1889 C CA . GLU A 1 230 ? 14.319 7.238 -29.615 1.00 92.62 230 GLU A CA 1
ATOM 1890 C C . GLU A 1 230 ? 13.478 8.285 -28.874 1.00 92.62 230 GLU A C 1
ATOM 1892 O O . GLU A 1 230 ? 13.193 8.123 -27.685 1.00 92.62 230 GLU A O 1
ATOM 1897 N N . LEU A 1 231 ? 13.029 9.329 -29.577 1.00 94.00 231 LEU A N 1
ATOM 1898 C CA . LEU A 1 231 ? 12.118 10.330 -29.024 1.00 94.00 231 LEU A CA 1
ATOM 1899 C C . LEU A 1 231 ? 10.753 9.724 -28.678 1.00 94.00 231 LEU A C 1
ATOM 1901 O O . LEU A 1 231 ? 10.208 10.029 -27.615 1.00 94.00 231 LEU A O 1
ATOM 1905 N N . ALA A 1 232 ? 10.211 8.857 -29.537 1.00 92.06 232 ALA A N 1
ATOM 1906 C CA . ALA A 1 232 ? 8.973 8.130 -29.270 1.00 92.06 232 ALA A CA 1
ATOM 1907 C C . ALA A 1 232 ? 9.110 7.228 -28.033 1.00 92.06 232 ALA A C 1
ATOM 1909 O O . ALA A 1 2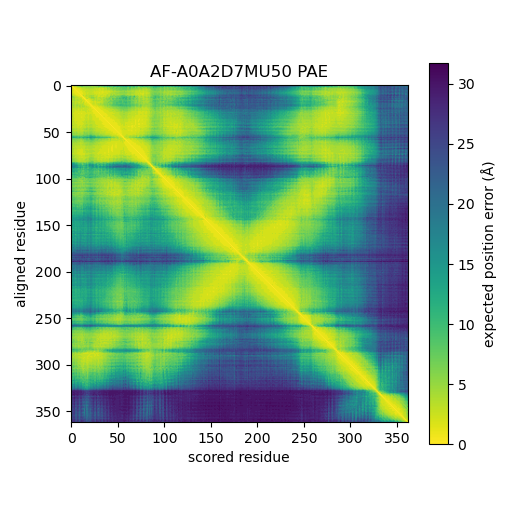32 ? 8.295 7.324 -27.118 1.00 92.06 232 ALA A O 1
ATOM 1910 N N . PHE A 1 233 ? 10.194 6.451 -27.941 1.00 92.88 233 PHE A N 1
ATOM 1911 C CA . PHE A 1 233 ? 10.476 5.600 -26.785 1.00 92.88 233 PHE A CA 1
ATOM 1912 C C . PHE A 1 233 ? 10.564 6.395 -25.475 1.00 92.88 233 PHE A C 1
ATOM 1914 O O . PHE A 1 233 ? 9.969 6.009 -24.469 1.00 92.88 233 PHE A O 1
ATOM 1921 N N . GLU A 1 234 ? 11.282 7.522 -25.461 1.00 90.88 234 GLU A N 1
ATOM 1922 C CA . GLU A 1 234 ? 11.387 8.357 -24.260 1.00 90.88 234 GLU A CA 1
ATOM 1923 C C . GLU A 1 234 ? 10.042 8.990 -23.871 1.00 90.88 234 GLU A C 1
ATOM 1925 O O . GLU A 1 234 ? 9.740 9.108 -22.679 1.00 90.88 234 GLU A O 1
ATOM 1930 N N . ASN A 1 235 ? 9.200 9.348 -24.844 1.00 92.00 235 ASN A N 1
ATOM 1931 C CA . ASN A 1 235 ? 7.843 9.827 -24.578 1.00 92.00 235 ASN A CA 1
ATOM 1932 C C . ASN A 1 235 ? 6.953 8.722 -23.987 1.00 92.00 235 ASN A C 1
ATOM 1934 O O . ASN A 1 235 ? 6.338 8.946 -22.940 1.00 92.00 235 ASN A O 1
ATOM 1938 N N . ASP A 1 236 ? 6.948 7.526 -24.576 1.00 90.31 236 ASP A N 1
ATOM 1939 C CA . ASP A 1 236 ? 6.157 6.383 -24.103 1.00 90.31 236 ASP A CA 1
ATOM 1940 C C . ASP A 1 236 ? 6.609 5.930 -22.712 1.00 90.31 236 ASP A C 1
ATOM 1942 O O . ASP A 1 236 ? 5.796 5.694 -21.815 1.00 90.31 236 ASP A O 1
ATOM 1946 N N . LYS A 1 237 ? 7.922 5.910 -22.471 1.00 90.44 237 LYS A N 1
ATOM 1947 C CA . LYS A 1 237 ? 8.509 5.631 -21.158 1.00 90.44 237 LYS A CA 1
ATOM 1948 C C . LYS A 1 237 ? 8.084 6.656 -20.110 1.00 90.44 237 LYS A C 1
ATOM 1950 O O . LYS A 1 237 ? 7.756 6.271 -18.986 1.00 90.44 237 LYS A O 1
ATOM 1955 N N . ARG A 1 238 ? 8.068 7.954 -20.441 1.00 87.69 238 ARG A N 1
ATOM 1956 C CA . ARG A 1 238 ? 7.581 9.011 -19.532 1.00 87.69 238 ARG A CA 1
ATOM 1957 C C . ARG A 1 238 ? 6.090 8.865 -19.252 1.00 87.69 238 ARG A C 1
ATOM 1959 O O . ARG A 1 238 ? 5.678 9.008 -18.100 1.00 87.69 238 ARG A O 1
ATOM 1966 N N . GLN A 1 239 ? 5.295 8.550 -20.271 1.00 88.00 239 GLN A N 1
ATOM 1967 C CA . GLN A 1 239 ? 3.861 8.326 -20.126 1.00 88.00 239 GLN A CA 1
ATOM 1968 C C . GLN A 1 239 ? 3.576 7.119 -19.222 1.00 88.00 239 GLN A C 1
ATOM 1970 O O . GLN A 1 239 ? 2.805 7.240 -18.268 1.00 88.00 239 GLN A O 1
ATOM 1975 N N . LEU A 1 240 ? 4.262 5.994 -19.441 1.00 85.44 240 LEU A N 1
ATOM 1976 C CA . LEU A 1 240 ? 4.165 4.805 -18.593 1.00 85.44 240 LEU A CA 1
ATOM 1977 C C . LEU A 1 240 ? 4.643 5.075 -17.164 1.00 85.44 240 LEU A C 1
ATOM 1979 O O . LEU A 1 240 ? 3.973 4.688 -16.211 1.00 85.44 240 LEU A O 1
ATOM 1983 N N . ALA A 1 241 ? 5.764 5.779 -16.983 1.00 79.06 241 ALA A N 1
ATOM 1984 C CA . ALA A 1 241 ? 6.253 6.147 -15.655 1.00 79.06 241 ALA A CA 1
ATOM 1985 C C . ALA A 1 241 ? 5.252 7.033 -14.890 1.00 79.06 241 ALA A C 1
ATOM 1987 O O . ALA A 1 241 ? 5.126 6.903 -13.673 1.00 79.06 241 ALA A O 1
ATOM 1988 N N . GLY A 1 242 ? 4.524 7.905 -15.596 1.00 73.94 242 GLY A N 1
ATOM 1989 C CA . GLY A 1 242 ? 3.452 8.720 -15.026 1.00 73.94 242 GLY A CA 1
ATOM 1990 C C . GLY A 1 242 ? 2.202 7.918 -14.648 1.00 73.94 242 GLY A C 1
ATOM 1991 O O . GLY A 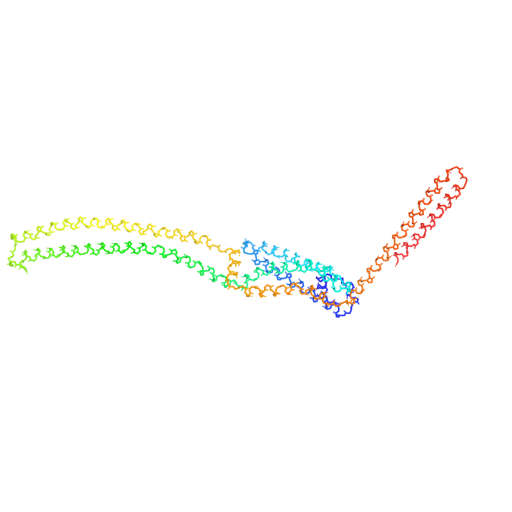1 242 ? 1.580 8.217 -13.630 1.00 73.94 242 GLY A O 1
ATOM 1992 N N . GLN A 1 243 ? 1.855 6.893 -15.432 1.00 75.75 243 GLN A N 1
ATOM 1993 C CA . GLN A 1 243 ? 0.713 6.006 -15.173 1.00 75.75 243 GLN A CA 1
ATOM 1994 C C . GLN A 1 243 ? 0.991 4.985 -14.061 1.00 75.75 243 GLN A C 1
ATOM 1996 O O . GLN A 1 243 ? 0.086 4.629 -13.312 1.00 75.75 243 GLN A O 1
ATOM 2001 N N . MET A 1 244 ? 2.242 4.553 -13.900 1.00 74.50 244 MET A N 1
ATOM 2002 C CA . MET A 1 244 ? 2.663 3.555 -12.909 1.00 74.50 244 MET A CA 1
ATOM 2003 C C . MET A 1 244 ? 2.947 4.178 -11.531 1.00 74.50 244 MET A C 1
ATOM 2005 O O . MET A 1 244 ? 3.969 3.895 -10.900 1.00 74.50 244 MET A O 1
ATOM 2009 N N . LYS A 1 245 ? 2.049 5.046 -11.050 1.00 75.25 245 LYS A N 1
ATOM 2010 C CA . LYS A 1 245 ? 2.009 5.446 -9.637 1.00 75.25 245 LYS A CA 1
ATOM 2011 C C . LYS A 1 245 ? 1.069 4.504 -8.895 1.00 75.25 245 LYS A C 1
ATOM 2013 O O . LYS A 1 245 ? -0.143 4.611 -9.031 1.00 75.25 245 LYS A O 1
ATOM 2018 N N . PHE A 1 246 ? 1.637 3.597 -8.107 1.00 80.25 246 PHE A N 1
ATOM 2019 C CA . PHE A 1 246 ? 0.860 2.605 -7.367 1.00 80.25 246 PHE A CA 1
ATOM 2020 C C . PHE A 1 246 ? 0.155 3.228 -6.159 1.00 80.25 246 PHE A C 1
ATOM 2022 O O . PHE A 1 246 ? 0.805 3.733 -5.239 1.00 80.25 246 PHE A O 1
ATOM 2029 N N . GLY A 1 247 ? -1.177 3.178 -6.163 1.00 82.44 247 GLY A N 1
ATOM 2030 C CA . GLY A 1 247 ? -2.021 3.651 -5.067 1.00 82.44 247 GLY A CA 1
ATOM 2031 C C . GLY A 1 247 ? -2.348 2.564 -4.038 1.00 82.44 247 GLY A C 1
ATOM 2032 O O . GLY A 1 247 ? -1.863 1.434 -4.105 1.00 82.44 247 GLY A O 1
ATOM 2033 N N . PHE A 1 248 ? -3.234 2.886 -3.088 1.00 83.56 248 PHE A N 1
ATOM 2034 C CA . PHE A 1 248 ? -3.722 1.934 -2.079 1.00 83.56 248 PHE A CA 1
ATOM 2035 C C . PHE A 1 248 ? -4.324 0.665 -2.706 1.00 83.56 248 PHE A C 1
ATOM 2037 O O . PHE A 1 248 ? -3.989 -0.445 -2.300 1.00 83.56 2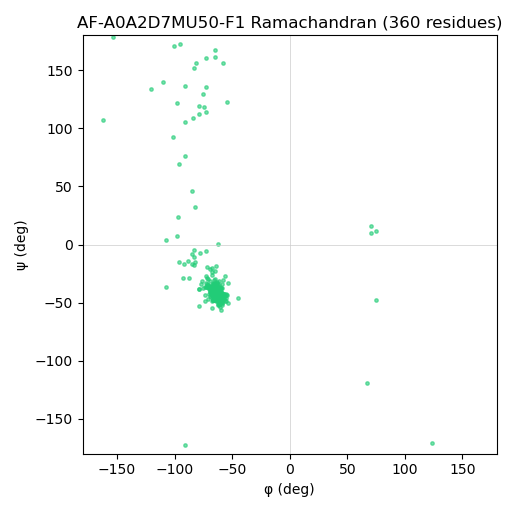48 PHE A O 1
ATOM 2044 N N . PHE A 1 249 ? -5.177 0.814 -3.723 1.00 83.81 249 PHE A N 1
ATOM 2045 C CA . PHE A 1 249 ? -5.841 -0.324 -4.365 1.00 83.81 249 PHE A CA 1
ATOM 2046 C C . PHE A 1 249 ? -4.866 -1.244 -5.110 1.00 83.81 249 PHE A C 1
ATOM 2048 O O . PHE A 1 249 ? -5.056 -2.459 -5.100 1.00 83.81 249 PHE A O 1
ATOM 2055 N N . ASP A 1 250 ? -3.793 -0.698 -5.685 1.00 86.75 250 ASP A N 1
ATOM 2056 C CA . ASP A 1 250 ? -2.753 -1.507 -6.327 1.00 86.75 250 ASP A CA 1
ATOM 2057 C C . ASP A 1 250 ? -1.989 -2.337 -5.298 1.00 86.75 250 ASP A C 1
ATOM 2059 O O . ASP A 1 250 ? -1.711 -3.509 -5.541 1.00 86.75 250 ASP A O 1
ATOM 2063 N N . ARG A 1 251 ? -1.720 -1.767 -4.116 1.00 87.12 251 ARG A N 1
ATOM 2064 C CA . ARG A 1 251 ? -1.114 -2.498 -2.994 1.00 87.12 251 ARG A CA 1
ATOM 2065 C C . ARG A 1 251 ? -2.029 -3.607 -2.474 1.00 87.12 251 ARG A C 1
ATOM 2067 O O . ARG A 1 251 ? -1.546 -4.699 -2.198 1.00 87.12 251 ARG A O 1
ATOM 2074 N N . VAL A 1 252 ? -3.343 -3.367 -2.393 1.00 85.69 252 VAL A N 1
ATOM 2075 C CA . VAL A 1 252 ? -4.333 -4.407 -2.039 1.00 85.69 252 VAL A CA 1
ATOM 2076 C C . VAL A 1 252 ? -4.312 -5.546 -3.059 1.00 85.69 252 VAL A C 1
ATOM 2078 O O . VAL A 1 252 ? -4.304 -6.716 -2.678 1.00 85.69 252 VAL A O 1
ATOM 2081 N N . LYS A 1 253 ? -4.284 -5.217 -4.356 1.00 86.44 253 LYS A N 1
ATOM 2082 C CA . LYS A 1 253 ? -4.244 -6.215 -5.428 1.00 86.44 253 LYS A CA 1
ATOM 2083 C C . LYS A 1 253 ? -2.933 -7.004 -5.416 1.00 86.44 253 LYS A C 1
ATOM 2085 O O . LYS A 1 253 ? -2.970 -8.229 -5.479 1.00 86.44 253 LYS A O 1
ATOM 2090 N N . ALA A 1 254 ? -1.801 -6.321 -5.260 1.00 87.31 254 ALA A N 1
ATOM 2091 C CA . ALA A 1 254 ? -0.491 -6.952 -5.133 1.00 87.31 254 ALA A CA 1
ATOM 2092 C C . ALA A 1 254 ? -0.434 -7.906 -3.932 1.00 87.31 254 ALA A C 1
ATOM 2094 O O . ALA A 1 254 ? 0.025 -9.034 -4.074 1.00 87.31 254 ALA A O 1
ATOM 2095 N N . LEU A 1 255 ? -0.980 -7.505 -2.779 1.00 85.44 255 LEU A N 1
ATOM 2096 C CA . LEU A 1 255 ? -1.063 -8.366 -1.597 1.00 85.44 255 LEU A CA 1
ATOM 2097 C C . LEU A 1 255 ? -1.845 -9.662 -1.878 1.00 85.44 255 LEU A C 1
ATOM 2099 O O . LEU A 1 255 ? -1.405 -10.733 -1.473 1.00 85.44 255 LEU A O 1
ATOM 2103 N N . SER A 1 256 ? -2.970 -9.581 -2.602 1.00 83.06 256 SER A N 1
ATOM 2104 C CA . SER A 1 256 ? -3.753 -10.772 -2.980 1.00 83.06 256 SER A CA 1
ATOM 2105 C C . SER A 1 256 ? -3.062 -11.686 -4.002 1.00 83.06 256 SER A C 1
ATOM 2107 O O . SER A 1 256 ? -3.418 -12.857 -4.111 1.00 83.06 256 SER A O 1
ATOM 2109 N N . GLU A 1 257 ? -2.089 -11.162 -4.755 1.00 84.19 257 GLU A N 1
ATOM 2110 C CA . GLU A 1 257 ? -1.290 -11.924 -5.725 1.00 84.19 257 GLU A CA 1
ATOM 2111 C C . GLU A 1 257 ? -0.045 -12.574 -5.074 1.00 84.19 257 GLU A C 1
ATOM 2113 O O . GLU A 1 257 ? 0.379 -13.634 -5.526 1.00 84.19 257 GLU A O 1
ATOM 2118 N N . LEU A 1 258 ? 0.516 -11.977 -4.011 1.00 77.75 258 LEU A N 1
ATOM 2119 C CA . LEU A 1 258 ? 1.766 -12.399 -3.355 1.00 77.75 258 LEU A CA 1
ATOM 2120 C C . LEU A 1 258 ? 1.619 -13.604 -2.411 1.00 77.75 258 LEU A C 1
ATOM 2122 O O . LEU A 1 258 ? 2.378 -14.563 -2.533 1.00 77.75 258 LEU A O 1
ATOM 2126 N N . ASP A 1 259 ? 0.683 -13.561 -1.458 1.00 69.69 259 ASP A N 1
ATOM 2127 C CA . ASP A 1 259 ? 0.447 -14.673 -0.528 1.00 69.69 259 ASP A CA 1
ATOM 2128 C C . ASP A 1 259 ? -0.924 -14.571 0.154 1.00 69.69 259 ASP A C 1
ATOM 2130 O O . ASP A 1 259 ? -1.153 -13.775 1.070 1.00 69.69 259 ASP A O 1
ATOM 2134 N N . ASN A 1 260 ? -1.843 -15.441 -0.261 1.00 71.75 260 ASN A N 1
ATOM 2135 C CA . ASN A 1 260 ? -3.165 -15.521 0.348 1.00 71.75 260 ASN A CA 1
ATOM 2136 C C . ASN A 1 260 ? -3.118 -16.109 1.767 1.00 71.75 260 ASN A C 1
ATOM 2138 O O . ASN A 1 260 ? -3.890 -15.682 2.625 1.00 71.75 260 ASN A O 1
ATOM 2142 N N . TRP A 1 261 ? -2.227 -17.065 2.057 1.00 81.31 261 TRP A N 1
ATOM 2143 C CA . TRP A 1 261 ? -2.237 -17.764 3.347 1.00 81.31 261 TRP A CA 1
ATOM 2144 C C . TRP A 1 261 ? -1.715 -16.884 4.480 1.00 81.31 261 TRP A C 1
ATOM 2146 O O . TRP A 1 261 ? -2.350 -16.833 5.537 1.00 81.31 261 TRP A O 1
ATOM 2156 N N . GLY A 1 262 ? -0.623 -16.148 4.255 1.00 82.06 262 GLY A N 1
ATOM 2157 C CA . GLY A 1 262 ? -0.106 -15.169 5.212 1.00 82.06 262 GLY A CA 1
ATOM 2158 C C . GLY A 1 262 ? -1.132 -14.081 5.542 1.00 82.06 262 GLY A C 1
ATOM 2159 O O . GLY A 1 262 ? -1.406 -13.821 6.717 1.00 82.06 262 GLY A O 1
ATOM 2160 N N . ALA A 1 263 ? -1.775 -13.506 4.520 1.00 80.00 263 ALA A N 1
ATOM 2161 C CA . ALA A 1 263 ? -2.821 -12.499 4.699 1.00 80.00 263 ALA A CA 1
ATOM 2162 C C . ALA A 1 263 ? -4.028 -13.040 5.491 1.00 80.00 263 ALA A C 1
ATOM 2164 O O . ALA A 1 263 ? -4.481 -12.397 6.442 1.00 80.00 263 ALA A O 1
ATOM 2165 N N . TYR A 1 264 ? -4.520 -14.245 5.171 1.00 83.88 264 TYR A N 1
ATOM 2166 C CA . TYR A 1 264 ? -5.617 -14.863 5.927 1.00 83.88 264 TYR A CA 1
ATOM 2167 C C . TYR A 1 264 ? -5.233 -15.193 7.373 1.00 83.88 264 TYR A C 1
ATOM 2169 O O . TYR A 1 264 ? -6.069 -15.052 8.268 1.00 83.88 264 TYR A O 1
ATOM 2177 N N . PHE A 1 265 ? -3.986 -15.597 7.625 1.00 87.06 265 PHE A N 1
ATOM 2178 C CA . PHE A 1 265 ? -3.498 -15.877 8.974 1.00 87.06 265 PHE A CA 1
ATOM 2179 C C . PHE A 1 265 ? -3.492 -14.617 9.851 1.00 87.06 265 PHE A C 1
ATOM 2181 O O . PHE A 1 265 ? -3.984 -14.642 10.979 1.00 87.06 265 PHE A O 1
ATOM 2188 N N . ILE A 1 266 ? -3.011 -13.492 9.318 1.00 85.00 266 ILE A N 1
ATOM 2189 C CA . ILE A 1 266 ? -2.996 -12.208 10.034 1.00 85.00 266 ILE A CA 1
ATOM 2190 C C . ILE A 1 266 ? -4.417 -11.697 10.272 1.00 85.00 266 ILE A C 1
ATOM 2192 O O . ILE A 1 266 ? -4.750 -11.320 11.395 1.00 85.00 266 ILE A O 1
ATOM 2196 N N . MET A 1 267 ? -5.280 -11.747 9.253 1.00 86.88 267 MET A N 1
ATOM 2197 C CA . MET A 1 267 ? -6.698 -11.409 9.393 1.00 86.88 267 MET A CA 1
ATOM 2198 C C . MET A 1 267 ? -7.357 -12.227 10.515 1.00 86.88 267 MET A C 1
ATOM 2200 O O . MET A 1 267 ? -8.095 -11.680 11.334 1.00 86.88 267 MET A O 1
ATOM 2204 N N . LEU A 1 268 ? -7.063 -13.528 10.595 1.00 89.19 268 LEU A N 1
ATOM 2205 C CA . LEU A 1 268 ? -7.587 -14.406 11.639 1.00 89.19 268 LEU A CA 1
ATOM 2206 C C . LEU A 1 268 ? -7.080 -14.014 13.035 1.00 89.19 268 LEU A C 1
ATOM 2208 O O . LEU A 1 268 ? -7.863 -14.037 13.984 1.00 89.19 268 LEU A O 1
ATOM 2212 N N . ILE A 1 269 ? -5.818 -13.591 13.170 1.00 89.19 269 ILE A N 1
ATOM 2213 C CA . ILE A 1 269 ? -5.285 -13.047 14.431 1.00 89.19 269 ILE A CA 1
ATOM 2214 C C . ILE A 1 269 ? -6.052 -11.786 14.849 1.00 89.19 269 ILE A C 1
ATOM 2216 O O . ILE A 1 269 ? -6.454 -11.688 16.008 1.00 89.19 269 ILE A O 1
ATOM 2220 N N . PHE A 1 270 ? -6.310 -10.850 13.930 1.00 88.06 270 PHE A N 1
ATOM 2221 C CA . PHE A 1 270 ? -7.101 -9.653 14.242 1.00 88.06 270 PHE A CA 1
ATOM 2222 C C . PHE A 1 270 ? -8.525 -10.005 14.662 1.00 88.06 270 PHE A C 1
ATOM 2224 O O . PHE A 1 270 ? -8.999 -9.499 15.674 1.00 88.06 270 PHE A O 1
ATOM 2231 N N . ILE A 1 271 ? -9.181 -10.929 13.955 1.00 89.25 271 ILE A N 1
ATOM 2232 C CA . ILE A 1 271 ? -10.511 -11.418 14.339 1.00 89.25 271 ILE A CA 1
ATOM 2233 C C . ILE A 1 271 ? -10.482 -12.022 15.749 1.00 89.25 271 ILE A C 1
ATOM 2235 O O . ILE A 1 271 ? -11.380 -11.747 16.544 1.00 89.25 271 ILE A O 1
ATOM 2239 N N . LEU A 1 272 ? -9.465 -12.815 16.096 1.00 88.62 272 LEU A N 1
ATOM 2240 C CA . LEU A 1 272 ? -9.330 -13.387 17.440 1.00 88.62 272 LEU A CA 1
ATOM 2241 C C . LEU A 1 272 ? -9.144 -12.311 18.514 1.00 88.62 272 LEU A C 1
ATOM 2243 O O . LEU A 1 272 ? -9.773 -12.399 19.567 1.00 88.62 272 LEU A O 1
ATOM 2247 N N . ILE A 1 273 ? -8.314 -11.299 18.253 1.00 87.44 273 ILE A N 1
ATOM 2248 C CA . ILE A 1 273 ? -8.064 -10.197 19.191 1.00 87.44 273 ILE A CA 1
ATOM 2249 C C . ILE A 1 273 ? -9.335 -9.358 19.391 1.00 87.44 273 ILE A C 1
ATOM 2251 O O . ILE A 1 273 ? -9.734 -9.126 20.530 1.00 87.44 273 ILE A O 1
ATOM 2255 N N . GLU A 1 274 ? -10.006 -8.970 18.308 1.00 87.38 274 GLU A N 1
ATOM 2256 C CA . GLU A 1 274 ? -11.228 -8.151 18.329 1.00 87.38 274 GLU A CA 1
ATOM 2257 C C . GLU A 1 274 ? -12.424 -8.886 18.947 1.00 87.38 274 GLU A C 1
ATOM 2259 O O . GLU A 1 274 ? -13.240 -8.308 19.663 1.00 87.38 274 GLU A O 1
ATOM 2264 N N . THR A 1 275 ? -12.537 -10.197 18.723 1.00 86.56 275 THR A N 1
ATOM 2265 C CA . THR A 1 275 ? -13.621 -10.994 19.317 1.00 86.56 275 THR A CA 1
ATOM 2266 C C . THR A 1 275 ? -13.326 -11.433 20.752 1.00 86.56 275 THR A C 1
ATOM 2268 O O . THR A 1 275 ? -14.251 -11.866 21.443 1.00 86.56 275 THR A O 1
ATOM 2271 N N . ALA A 1 276 ? -12.096 -11.277 21.259 1.00 85.94 276 ALA A N 1
ATOM 2272 C CA . ALA A 1 276 ? -11.715 -11.700 22.608 1.00 85.94 276 ALA A CA 1
ATOM 2273 C C . ALA A 1 276 ? -12.573 -11.082 23.736 1.00 85.94 276 ALA A C 1
ATOM 2275 O O . ALA A 1 276 ? -13.016 -11.839 24.608 1.00 85.94 276 ALA A O 1
ATOM 2276 N N . PRO A 1 277 ? -12.902 -9.772 23.757 1.00 82.06 277 PRO A N 1
ATOM 2277 C CA . PRO A 1 277 ? -13.776 -9.194 24.786 1.00 82.06 277 PRO A CA 1
ATOM 2278 C C . PRO A 1 277 ? -15.184 -9.811 24.779 1.00 82.06 277 PRO A C 1
ATOM 2280 O O . PRO A 1 277 ? -15.792 -10.035 25.826 1.00 82.06 277 PRO A O 1
ATOM 2283 N N . ILE A 1 278 ? -15.699 -10.130 23.590 1.00 82.50 278 ILE A N 1
ATOM 2284 C CA . ILE A 1 278 ? -17.027 -10.725 23.410 1.00 82.50 278 ILE A CA 1
ATOM 2285 C C . ILE A 1 278 ? -16.999 -12.191 23.839 1.00 82.50 278 ILE A C 1
ATOM 2287 O O . ILE A 1 278 ? -17.840 -12.619 24.628 1.00 82.50 278 ILE A O 1
ATOM 2291 N N . LEU A 1 279 ? -16.011 -12.954 23.367 1.00 82.81 279 LEU A N 1
ATOM 2292 C CA . LEU A 1 279 ? -15.829 -14.367 23.695 1.00 82.81 279 LEU A CA 1
ATOM 2293 C C . LEU A 1 279 ? -15.621 -14.565 25.193 1.00 82.81 279 LEU A C 1
ATOM 2295 O O . LEU A 1 279 ? -16.289 -15.401 25.797 1.00 82.81 279 LEU A O 1
ATOM 2299 N N . THR A 1 280 ? -14.765 -13.755 25.818 1.00 80.44 280 THR A N 1
ATOM 2300 C CA . THR A 1 280 ? -14.549 -13.805 27.271 1.00 80.44 280 THR A CA 1
ATOM 2301 C C . THR A 1 280 ? -15.844 -13.539 28.028 1.00 80.44 280 THR A C 1
ATOM 2303 O O . THR A 1 280 ? -16.152 -14.264 28.975 1.00 80.44 280 THR A O 1
ATOM 2306 N N . LYS A 1 281 ? -16.658 -12.569 27.595 1.00 79.69 281 LYS A N 1
ATOM 2307 C CA . LYS A 1 281 ? -17.948 -12.277 28.228 1.00 79.69 281 LYS A CA 1
ATOM 2308 C C . LYS A 1 281 ? -19.018 -13.346 27.964 1.00 79.69 281 LYS A C 1
ATOM 2310 O O . LYS A 1 281 ? -19.878 -13.545 28.818 1.00 79.69 281 LYS A O 1
ATOM 2315 N N . LEU A 1 282 ? -18.956 -14.047 26.833 1.00 79.12 282 LEU A N 1
ATOM 2316 C CA . LEU A 1 282 ? -19.893 -15.112 26.455 1.00 79.12 282 LEU A CA 1
ATOM 2317 C C . LEU A 1 282 ? -19.579 -16.442 27.166 1.00 79.12 282 LEU A C 1
ATOM 2319 O O . LEU A 1 282 ? -20.498 -17.141 27.589 1.00 79.12 282 LEU A O 1
ATOM 2323 N N . ILE A 1 283 ? -18.292 -16.766 27.330 1.00 80.75 283 ILE A N 1
ATOM 2324 C CA . ILE A 1 283 ? -17.809 -17.980 28.012 1.00 80.75 283 ILE A CA 1
ATOM 2325 C C . ILE A 1 283 ? -17.951 -17.858 29.529 1.00 80.75 283 ILE A C 1
ATOM 2327 O O . ILE A 1 283 ? -18.250 -18.833 30.216 1.00 80.75 283 ILE A O 1
ATOM 2331 N N . SER A 1 284 ? -17.720 -16.666 30.070 1.00 78.81 284 SER A N 1
ATOM 2332 C CA . SER A 1 284 ? -17.665 -16.501 31.513 1.00 78.81 284 SER A CA 1
ATOM 2333 C C . SER A 1 284 ? -19.048 -16.601 32.168 1.00 78.81 284 SER A C 1
ATOM 2335 O O . SER A 1 284 ? -20.025 -15.981 31.739 1.00 78.81 284 SER A O 1
ATOM 2337 N N . SER A 1 285 ? -19.117 -17.342 33.274 1.00 77.56 285 SER A N 1
ATOM 2338 C CA . SER A 1 285 ? -20.328 -17.498 34.079 1.00 77.56 285 SER A CA 1
ATOM 2339 C C . SER A 1 285 ? -20.775 -16.184 34.735 1.00 77.56 285 SER A C 1
ATOM 2341 O O . SER A 1 285 ? -20.031 -15.193 34.773 1.00 77.56 285 SER A O 1
ATOM 2343 N N . LYS A 1 286 ? -22.008 -16.190 35.268 1.00 79.81 286 LYS A N 1
ATOM 2344 C CA . LYS A 1 286 ? -22.532 -15.098 36.102 1.00 79.81 286 LYS A CA 1
ATOM 2345 C C . LYS A 1 286 ? -21.566 -14.839 37.256 1.00 79.81 286 LYS A C 1
ATOM 2347 O O . LYS A 1 286 ? -21.237 -15.767 37.994 1.00 79.81 286 LYS A O 1
ATOM 2352 N N . GLY A 1 287 ? -21.081 -13.605 37.351 1.00 84.69 287 GLY A N 1
ATOM 2353 C CA . GLY A 1 287 ? -20.174 -13.171 38.412 1.00 84.69 287 GLY A CA 1
ATOM 2354 C C . GLY A 1 287 ? -20.893 -12.386 39.515 1.00 84.69 287 GLY A C 1
ATOM 2355 O O . GLY A 1 287 ? -22.053 -12.002 39.342 1.00 84.69 287 GLY A O 1
ATOM 2356 N N . PRO A 1 288 ? -20.217 -12.084 40.640 1.00 86.38 288 PRO A N 1
ATOM 2357 C CA . PRO A 1 288 ? -20.761 -11.240 41.709 1.00 86.38 288 PRO A CA 1
ATOM 2358 C C . PRO A 1 288 ? -21.260 -9.874 41.218 1.00 86.38 288 PRO A C 1
ATOM 2360 O O . PRO A 1 288 ? -22.254 -9.363 41.726 1.00 86.38 288 PRO A O 1
ATOM 2363 N N . TYR A 1 289 ? -20.615 -9.309 40.191 1.00 87.75 289 TYR A N 1
ATOM 2364 C CA . TYR A 1 289 ? -21.061 -8.064 39.566 1.00 87.75 289 TYR A CA 1
ATOM 2365 C C . TYR A 1 289 ? -22.425 -8.216 38.884 1.00 87.75 289 TYR A C 1
ATOM 2367 O O . TYR A 1 289 ? -23.285 -7.352 39.041 1.00 87.75 289 TYR A O 1
ATOM 2375 N N . ASP A 1 290 ? -22.644 -9.320 38.163 1.00 85.94 290 ASP A N 1
ATOM 2376 C CA . ASP A 1 290 ? -23.919 -9.588 37.488 1.00 85.94 290 ASP A CA 1
ATOM 2377 C C . ASP A 1 290 ? -25.057 -9.751 38.510 1.00 85.94 290 ASP A C 1
ATOM 2379 O O . ASP A 1 290 ? -26.179 -9.317 38.260 1.00 85.94 290 ASP A O 1
ATOM 2383 N N . HIS A 1 291 ? -24.769 -10.335 39.680 1.00 86.69 291 HIS A N 1
ATOM 2384 C CA . HIS A 1 291 ? -25.736 -10.464 40.772 1.00 86.69 291 HIS A CA 1
ATOM 2385 C C . HIS A 1 291 ? -26.119 -9.111 41.380 1.00 86.69 291 HIS A C 1
ATOM 2387 O O . HIS A 1 291 ? -27.308 -8.833 41.511 1.00 86.69 291 HIS A O 1
ATOM 2393 N N . LEU A 1 292 ? -25.140 -8.251 41.678 1.00 87.88 292 LEU A N 1
ATOM 2394 C CA . LEU A 1 292 ? -25.404 -6.900 42.190 1.00 87.88 292 LEU A CA 1
ATOM 2395 C C . LEU A 1 292 ? -26.134 -6.023 41.162 1.00 87.88 292 LEU A C 1
ATOM 2397 O O . LEU A 1 292 ? -26.955 -5.178 41.520 1.00 87.88 292 LEU A O 1
ATOM 2401 N N . LEU A 1 293 ? -25.843 -6.212 39.871 1.00 87.44 293 LEU A N 1
ATOM 2402 C CA . LEU A 1 293 ? -26.554 -5.519 38.801 1.00 87.44 293 LEU A CA 1
ATOM 2403 C C . LEU A 1 293 ? -28.025 -5.954 38.750 1.00 87.44 293 LEU A C 1
ATOM 2405 O O . LEU A 1 293 ? -28.904 -5.098 38.701 1.00 87.44 293 LEU A O 1
ATOM 2409 N N . LEU A 1 294 ?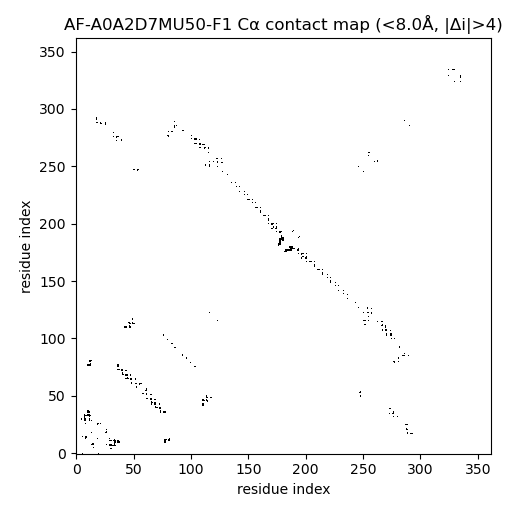 -28.289 -7.264 38.815 1.00 87.00 294 LEU A N 1
ATOM 2410 C CA . LEU A 1 294 ? -29.647 -7.816 38.861 1.00 87.00 294 LEU A CA 1
ATOM 2411 C C . LEU A 1 294 ? -30.422 -7.345 40.097 1.00 87.00 294 LEU A C 1
ATOM 2413 O O . LEU A 1 294 ? -31.601 -7.022 39.981 1.00 87.00 294 LEU A O 1
ATOM 2417 N N . GLU A 1 295 ? -29.770 -7.276 41.258 1.00 87.62 295 GLU A N 1
ATOM 2418 C CA . GLU A 1 295 ? -30.369 -6.760 42.493 1.00 87.62 295 GLU A CA 1
ATOM 2419 C C . GLU A 1 295 ? -30.833 -5.309 42.317 1.00 87.62 295 GLU A C 1
ATOM 2421 O O . GLU A 1 295 ? -32.008 -5.008 42.524 1.00 87.62 295 GLU A O 1
ATOM 2426 N N . ARG A 1 296 ? -29.960 -4.427 41.810 1.00 87.94 296 ARG A N 1
ATOM 2427 C CA . ARG A 1 296 ? -30.321 -3.029 41.517 1.00 87.94 296 ARG A CA 1
ATOM 2428 C C . ARG A 1 296 ? -31.434 -2.887 40.483 1.00 87.94 296 ARG A C 1
ATOM 2430 O O . ARG A 1 296 ? -32.250 -1.972 40.579 1.00 87.94 296 ARG A O 1
ATOM 2437 N N . GLU A 1 297 ? -31.439 -3.723 39.451 1.00 87.88 297 GLU A N 1
ATOM 2438 C CA . GLU A 1 297 ? -32.488 -3.689 38.431 1.00 87.88 297 GLU A CA 1
ATOM 2439 C C . GLU A 1 297 ? -33.841 -4.096 39.014 1.00 87.88 297 GLU A C 1
ATOM 2441 O O . GLU A 1 297 ? -34.842 -3.432 38.748 1.00 87.88 297 GLU A O 1
ATOM 2446 N N . PHE A 1 298 ? -33.860 -5.130 39.856 1.00 88.94 298 PHE A N 1
ATOM 2447 C CA . PHE A 1 298 ? -35.066 -5.578 40.540 1.00 88.94 298 PHE A CA 1
ATOM 2448 C C . PHE A 1 298 ? -35.581 -4.532 41.539 1.00 88.94 298 PHE A C 1
ATOM 2450 O O . PHE A 1 298 ? -36.778 -4.240 41.583 1.00 88.94 298 PHE A O 1
ATOM 2457 N N . GLU A 1 299 ? -34.689 -3.895 42.303 1.00 91.00 299 GLU A N 1
ATOM 2458 C CA . GLU A 1 299 ? -35.045 -2.747 43.144 1.00 91.00 299 GLU A CA 1
ATOM 2459 C C . GLU A 1 299 ? -35.677 -1.625 42.309 1.00 91.00 299 GLU A C 1
ATOM 2461 O O . GLU A 1 299 ? -36.746 -1.113 42.646 1.00 91.00 299 GLU A O 1
ATOM 2466 N N . PHE A 1 300 ? -35.075 -1.265 41.173 1.00 90.75 300 PHE A N 1
ATOM 2467 C CA . PHE A 1 300 ? -35.622 -0.225 40.305 1.00 90.75 300 PHE A CA 1
ATOM 2468 C C . PHE A 1 300 ? -36.999 -0.600 39.738 1.00 90.75 300 PHE A C 1
ATOM 2470 O O . PHE A 1 300 ? -37.915 0.228 39.742 1.00 90.75 300 PHE A O 1
ATOM 2477 N N . GLU A 1 301 ? -37.171 -1.843 39.284 1.00 91.94 301 GLU A N 1
ATOM 2478 C CA . GLU A 1 301 ? -38.434 -2.350 38.748 1.00 91.94 301 GLU A CA 1
ATOM 2479 C C . GLU A 1 301 ? -39.540 -2.345 39.811 1.00 91.94 301 GLU A C 1
ATOM 2481 O O . GLU A 1 301 ? -40.628 -1.818 39.572 1.00 91.94 301 GLU A O 1
ATOM 2486 N N . THR A 1 302 ? -39.260 -2.840 41.016 1.00 90.31 302 THR A N 1
ATOM 2487 C CA . THR A 1 302 ? -40.229 -2.846 42.123 1.00 90.31 302 THR A CA 1
ATOM 2488 C C . THR A 1 302 ? -40.617 -1.431 42.555 1.00 90.31 302 THR A C 1
ATOM 2490 O O . THR A 1 302 ? -41.805 -1.144 42.744 1.00 90.31 302 THR A O 1
ATOM 2493 N N . HIS A 1 303 ? -39.653 -0.508 42.641 1.00 91.12 303 HIS A N 1
ATOM 2494 C CA . HIS A 1 303 ? -39.921 0.907 42.906 1.00 91.12 303 HIS A CA 1
ATOM 2495 C C . HIS A 1 303 ? -40.764 1.555 41.798 1.00 91.12 303 HIS A C 1
ATOM 2497 O O . HIS A 1 303 ? -41.687 2.326 42.092 1.00 91.12 303 HIS A O 1
ATOM 2503 N N . PHE A 1 304 ? -40.481 1.241 40.531 1.00 91.31 304 PHE A N 1
ATOM 2504 C CA . PHE A 1 304 ? -41.246 1.728 39.387 1.00 91.31 304 PHE A CA 1
ATOM 2505 C C . PHE A 1 304 ? -42.692 1.211 39.405 1.00 91.31 304 PHE A C 1
ATOM 2507 O O . PHE A 1 304 ? -43.623 2.015 39.286 1.00 91.31 304 PHE A O 1
ATOM 2514 N N . LEU A 1 305 ? -42.891 -0.094 39.615 1.00 91.31 305 LEU A N 1
ATOM 2515 C CA . LEU A 1 305 ? -44.211 -0.727 39.703 1.00 91.31 305 LEU A CA 1
ATOM 2516 C C . LEU A 1 305 ? -45.031 -0.153 40.863 1.00 91.31 305 LEU A C 1
ATOM 2518 O O . LEU A 1 305 ? -46.148 0.313 40.642 1.00 91.31 305 LEU A O 1
ATOM 2522 N N . ARG A 1 306 ? -44.446 -0.038 42.064 1.00 89.69 306 ARG A N 1
ATOM 2523 C CA . ARG A 1 306 ? -45.109 0.583 43.224 1.00 89.69 306 ARG A CA 1
ATOM 2524 C C . ARG A 1 306 ? -45.582 2.006 42.912 1.00 89.69 306 ARG A C 1
ATOM 2526 O O . ARG A 1 306 ? -46.694 2.388 43.274 1.00 89.69 306 ARG A O 1
ATOM 2533 N N . ARG A 1 307 ? -44.757 2.808 42.230 1.00 88.75 307 ARG A N 1
ATOM 2534 C CA . ARG A 1 307 ? -45.113 4.187 41.861 1.00 88.75 307 ARG A CA 1
ATOM 2535 C C . ARG A 1 307 ? -46.227 4.229 40.811 1.00 88.75 307 ARG A C 1
ATOM 2537 O O . ARG A 1 307 ? -47.103 5.090 40.889 1.00 88.75 307 ARG A O 1
ATOM 2544 N N . LYS A 1 308 ? -46.228 3.293 39.858 1.00 91.12 308 LYS A N 1
ATOM 2545 C CA . LYS A 1 308 ? -47.304 3.133 38.870 1.00 91.12 308 LYS A CA 1
ATOM 2546 C C . LYS A 1 308 ? -48.633 2.772 39.544 1.00 91.12 308 LYS A C 1
ATOM 2548 O O . LYS A 1 308 ? -49.636 3.415 39.237 1.00 91.12 308 LYS A O 1
ATOM 2553 N N . ASP A 1 309 ? -48.631 1.835 40.489 1.00 91.88 309 ASP A N 1
ATOM 2554 C CA . ASP A 1 309 ? -49.837 1.397 41.206 1.00 91.88 309 ASP A CA 1
ATOM 2555 C C . ASP A 1 309 ? -50.439 2.510 42.067 1.00 91.88 309 ASP A C 1
ATOM 2557 O O . ASP A 1 309 ? -51.646 2.745 42.015 1.00 91.88 309 ASP A O 1
ATOM 2561 N N . ILE A 1 310 ? -49.605 3.267 42.791 1.00 89.88 310 ILE A N 1
ATOM 2562 C CA . ILE A 1 310 ? -50.055 4.441 43.559 1.00 89.88 310 ILE A CA 1
ATOM 2563 C C . ILE A 1 310 ? -50.740 5.456 42.636 1.00 89.88 310 ILE A C 1
ATOM 2565 O O . ILE A 1 310 ? -51.823 5.951 42.953 1.00 89.88 310 ILE A O 1
ATOM 2569 N N . ASN A 1 311 ? -50.142 5.743 41.477 1.00 87.69 311 ASN A N 1
ATOM 2570 C CA . ASN A 1 311 ? -50.708 6.682 40.510 1.00 87.69 311 ASN A CA 1
ATOM 2571 C C . ASN A 1 311 ? -52.027 6.170 39.905 1.00 87.69 311 ASN A C 1
ATOM 2573 O O . ASN A 1 311 ? -52.964 6.949 39.725 1.00 87.69 311 ASN A O 1
ATOM 2577 N N . LEU A 1 312 ? -52.129 4.871 39.602 1.00 90.69 312 LEU A N 1
ATOM 2578 C CA . LEU A 1 312 ? -53.365 4.253 39.110 1.00 90.69 312 LEU A CA 1
ATOM 2579 C C . LEU A 1 312 ? -54.477 4.308 40.159 1.00 90.69 312 LEU A C 1
ATOM 2581 O O . LEU A 1 312 ? -55.589 4.733 39.846 1.00 90.69 312 LEU A O 1
ATOM 2585 N N . TYR A 1 313 ? -54.162 3.963 41.407 1.00 88.62 313 TYR A N 1
ATOM 2586 C CA . TYR A 1 313 ? -55.091 4.057 42.528 1.00 88.62 313 TYR A CA 1
ATOM 2587 C C . TYR A 1 313 ? -55.593 5.494 42.730 1.00 88.62 313 TYR A C 1
ATOM 2589 O O . TYR A 1 313 ? -56.794 5.727 42.881 1.00 88.62 313 TYR A O 1
ATOM 2597 N N . GLN A 1 314 ? -54.700 6.487 42.659 1.00 83.12 314 GLN A N 1
ATOM 2598 C CA . GLN A 1 314 ? -55.081 7.901 42.737 1.00 83.12 314 GLN A CA 1
ATOM 2599 C C . GLN A 1 314 ? -56.013 8.320 41.590 1.00 83.12 314 GLN A C 1
ATOM 2601 O O . GLN A 1 314 ? -56.989 9.034 41.830 1.00 83.12 314 GLN A O 1
ATOM 2606 N N . ARG A 1 315 ? -55.762 7.856 40.358 1.00 85.88 315 ARG A N 1
ATOM 2607 C CA . ARG A 1 315 ? -56.633 8.129 39.201 1.00 85.88 315 ARG A CA 1
ATOM 2608 C C . ARG A 1 315 ? -58.019 7.513 39.363 1.00 85.88 315 ARG A C 1
ATOM 2610 O O . ARG A 1 315 ? -59.003 8.217 39.158 1.00 85.88 315 ARG A O 1
ATOM 2617 N N . GLN A 1 316 ? -58.099 6.249 39.779 1.00 89.56 316 GLN A N 1
ATOM 2618 C CA . GLN A 1 316 ? -59.377 5.577 40.042 1.00 89.56 316 GLN A CA 1
ATOM 2619 C C . GLN A 1 316 ? -60.169 6.298 41.132 1.00 89.56 316 GLN A C 1
ATOM 2621 O O . GLN A 1 316 ? -61.352 6.575 40.957 1.00 89.56 316 GLN A O 1
ATOM 2626 N N . LYS A 1 317 ? -59.508 6.682 42.229 1.00 86.31 317 LYS A N 1
ATOM 2627 C CA . LYS A 1 317 ? -60.138 7.453 43.305 1.00 86.31 317 LYS A CA 1
ATOM 2628 C C . LYS A 1 317 ? -60.644 8.813 42.815 1.00 86.31 317 LYS A C 1
ATOM 2630 O O . LYS A 1 317 ? -61.733 9.228 43.195 1.00 86.31 317 LYS A O 1
ATOM 2635 N N . SER A 1 318 ? -59.880 9.500 41.965 1.00 78.44 318 SER A N 1
ATOM 2636 C CA . SER A 1 318 ? -60.299 10.768 41.354 1.00 78.44 318 SER A CA 1
ATOM 2637 C C . SER A 1 318 ? -61.531 10.596 40.457 1.00 78.44 318 SER A C 1
ATOM 2639 O O . SER A 1 318 ? -62.493 11.346 40.597 1.00 78.44 318 SER A O 1
ATOM 2641 N N . GLN A 1 319 ? -61.558 9.561 39.609 1.00 85.56 319 GLN A N 1
ATOM 2642 C CA . GLN A 1 319 ? -62.721 9.228 38.777 1.00 85.56 319 GLN A CA 1
ATOM 2643 C C . GLN A 1 319 ? -63.952 8.894 39.618 1.00 85.56 319 GLN A C 1
ATOM 2645 O O . GLN A 1 319 ? -65.001 9.487 39.404 1.00 85.56 319 GLN A O 1
ATOM 2650 N N . GLN A 1 320 ? -63.814 8.034 40.630 1.00 84.25 320 GLN A N 1
ATOM 2651 C CA . GLN A 1 320 ? -64.909 7.719 41.550 1.00 84.25 320 GLN A CA 1
ATOM 2652 C C . GLN A 1 320 ? -65.452 8.973 42.229 1.00 84.25 320 GLN A C 1
ATOM 2654 O O . GLN A 1 320 ? -66.661 9.138 42.358 1.00 84.25 320 GLN A O 1
ATOM 2659 N N . LEU A 1 321 ? -64.575 9.879 42.663 1.00 75.00 321 LEU A N 1
ATOM 2660 C CA . LEU A 1 321 ? -65.015 11.129 43.261 1.00 75.00 321 LEU A CA 1
ATOM 2661 C C . LEU A 1 321 ? -65.720 12.046 42.251 1.00 75.00 321 LEU A C 1
ATOM 2663 O O . LEU A 1 321 ? -66.673 12.718 42.639 1.00 75.00 321 LEU A O 1
ATOM 2667 N N . ASN A 1 322 ? -65.282 12.066 40.989 1.00 76.81 322 ASN A N 1
ATOM 2668 C CA . ASN A 1 322 ? -65.946 12.810 39.918 1.00 76.81 322 ASN A CA 1
ATOM 2669 C C . ASN A 1 322 ? -67.326 12.217 39.594 1.00 76.81 322 ASN A C 1
ATOM 2671 O O . ASN A 1 322 ? -68.300 12.960 39.502 1.00 76.81 322 ASN A O 1
ATOM 2675 N N . ASP A 1 323 ? -67.442 10.891 39.514 1.00 80.12 323 ASP A N 1
ATOM 2676 C CA . ASP A 1 323 ? -68.713 10.188 39.313 1.00 80.12 323 ASP A CA 1
ATOM 2677 C C . ASP A 1 323 ? -69.678 10.428 40.474 1.00 80.12 323 ASP A C 1
ATOM 2679 O O . ASP A 1 323 ? -70.863 10.685 40.263 1.00 80.12 323 ASP A O 1
ATOM 2683 N N . ILE A 1 324 ? -69.174 10.399 41.712 1.00 76.12 324 ILE A N 1
ATOM 2684 C CA . ILE A 1 324 ? -69.949 10.769 42.899 1.00 76.12 324 ILE A CA 1
ATOM 2685 C C . ILE A 1 324 ? -70.407 12.228 42.777 1.00 76.12 324 ILE A C 1
ATOM 2687 O O . ILE A 1 324 ? -71.589 12.494 42.964 1.00 76.12 324 ILE A O 1
ATOM 2691 N N . SER A 1 325 ? -69.533 13.173 42.417 1.00 70.19 325 SER A N 1
ATOM 2692 C CA . SER A 1 325 ? -69.948 14.574 42.249 1.00 70.19 325 SER A CA 1
ATOM 2693 C C . SER A 1 325 ? -70.932 14.794 41.096 1.00 70.19 325 SER A C 1
ATOM 2695 O O . SER A 1 325 ? -71.777 15.673 41.193 1.00 70.19 325 SER A O 1
ATOM 2697 N N . MET A 1 326 ? -70.879 13.985 40.034 1.00 68.62 326 MET A N 1
ATOM 2698 C CA . MET A 1 326 ? -71.870 14.032 38.954 1.00 68.62 326 MET A CA 1
ATOM 2699 C C . MET A 1 326 ? -73.219 13.440 39.386 1.00 68.62 326 MET A C 1
ATOM 2701 O O . MET A 1 326 ? -74.261 13.957 38.993 1.00 68.62 326 MET A O 1
ATOM 2705 N N . ARG A 1 327 ? -73.225 12.378 40.208 1.00 68.25 327 ARG A N 1
ATOM 2706 C CA . ARG A 1 327 ? -74.462 11.766 40.733 1.00 68.25 327 ARG A CA 1
ATOM 2707 C C . ARG A 1 327 ? -75.161 12.623 41.787 1.00 68.25 327 ARG A C 1
ATOM 2709 O O . ARG A 1 327 ? -76.386 12.624 41.842 1.00 68.25 327 ARG A O 1
ATOM 2716 N N . PHE A 1 328 ? -74.410 13.328 42.627 1.00 63.38 328 PHE A N 1
ATOM 2717 C CA . PHE A 1 328 ? -74.952 14.229 43.642 1.00 63.38 328 PHE A CA 1
ATOM 2718 C C . PHE A 1 328 ? -74.828 15.675 43.144 1.00 63.38 328 PHE A C 1
ATOM 2720 O O . PHE A 1 328 ? -73.794 16.305 43.335 1.00 63.38 328 PHE A O 1
ATOM 2727 N N . GLY A 1 329 ? -75.870 16.202 42.491 1.00 57.84 329 GLY A N 1
ATOM 2728 C CA . GLY A 1 329 ? -75.881 17.588 42.008 1.00 57.84 329 GLY A CA 1
ATOM 2729 C C . GLY A 1 329 ? -75.663 18.627 43.132 1.00 57.84 329 GLY A C 1
ATOM 2730 O O . GLY A 1 329 ? -75.984 18.355 44.293 1.00 57.84 329 GLY A O 1
ATOM 2731 N N . PRO A 1 330 ? -75.170 19.843 42.815 1.00 57.22 330 PRO A N 1
ATOM 2732 C CA . PRO A 1 330 ? -74.628 20.822 43.778 1.00 57.22 330 PRO A CA 1
ATOM 2733 C C . PRO A 1 330 ? -75.602 21.364 44.851 1.00 57.22 330 PRO A C 1
ATOM 2735 O O . PRO A 1 330 ? -75.196 22.161 45.695 1.00 57.22 330 PRO A O 1
ATOM 2738 N N . ASN A 1 331 ? -76.868 20.932 44.866 1.00 53.25 331 ASN A N 1
ATOM 2739 C CA . ASN A 1 331 ? -77.926 21.464 45.734 1.00 53.25 331 ASN A CA 1
ATOM 2740 C C . ASN A 1 331 ? -78.365 20.558 46.901 1.00 53.25 331 ASN A C 1
ATOM 2742 O O . ASN A 1 331 ? -79.257 20.938 47.655 1.00 53.25 331 ASN A O 1
ATOM 2746 N N . THR A 1 332 ? -77.744 19.397 47.119 1.00 58.81 332 THR A N 1
ATOM 2747 C CA . THR A 1 332 ? -78.039 18.550 48.297 1.00 58.81 332 THR A CA 1
ATOM 2748 C C . THR A 1 332 ? -77.138 18.869 49.499 1.00 58.81 332 THR A C 1
ATOM 2750 O O . THR A 1 332 ? -75.924 18.992 49.350 1.00 58.81 332 THR A O 1
ATOM 2753 N N . ASN A 1 333 ? -77.699 18.945 50.717 1.00 60.25 333 ASN A N 1
ATOM 2754 C CA . ASN A 1 333 ? -76.949 19.202 51.967 1.00 60.25 333 ASN A CA 1
ATOM 2755 C C . ASN A 1 333 ? -75.811 18.188 52.226 1.00 60.25 333 ASN A C 1
ATOM 2757 O O . ASN A 1 333 ? -74.793 18.542 52.821 1.00 60.25 333 ASN A O 1
ATOM 2761 N N . GLU A 1 334 ? -75.933 16.958 51.718 1.00 59.00 334 GLU A N 1
ATOM 2762 C CA . GLU A 1 334 ? -74.862 15.951 51.737 1.00 59.00 334 GLU A CA 1
ATOM 2763 C C . GLU A 1 334 ? -73.623 16.355 50.925 1.00 59.00 334 GLU A C 1
ATOM 2765 O O . GLU A 1 334 ? -72.503 16.042 51.332 1.00 59.00 334 GLU A O 1
ATOM 2770 N N . TYR A 1 335 ? -73.796 17.076 49.810 1.00 60.59 335 TYR A N 1
ATOM 2771 C CA . TYR A 1 335 ? -72.686 17.520 48.963 1.00 60.59 335 TYR A CA 1
ATOM 2772 C C . TYR A 1 335 ? -71.784 18.498 49.728 1.00 60.59 335 TYR A C 1
ATOM 2774 O O . TYR A 1 335 ? -70.573 18.310 49.782 1.00 60.59 335 TYR A O 1
ATOM 2782 N N . LYS A 1 336 ? -72.376 19.475 50.433 1.00 62.72 336 LYS A N 1
ATOM 2783 C CA . LYS A 1 336 ? -71.642 20.454 51.260 1.00 62.72 336 LYS A CA 1
ATOM 2784 C C . LYS A 1 336 ? -70.898 19.807 52.436 1.00 62.72 336 LYS A C 1
ATOM 2786 O O . LYS A 1 336 ? -69.807 20.254 52.792 1.00 62.72 336 LYS A O 1
ATOM 2791 N N . LEU A 1 337 ? -71.468 18.761 53.042 1.00 65.44 337 LEU A N 1
ATOM 2792 C CA . LEU A 1 337 ? -70.810 18.012 54.119 1.00 65.44 337 LEU A CA 1
ATOM 2793 C C . LEU A 1 337 ? -69.622 17.200 53.579 1.00 65.44 337 LEU A C 1
ATOM 2795 O O . LEU A 1 337 ? -68.544 17.208 54.179 1.00 65.44 337 LEU A O 1
ATOM 2799 N N . LYS A 1 338 ? -69.797 16.546 52.422 1.00 63.94 338 LYS A N 1
ATOM 2800 C CA . LYS A 1 338 ? -68.727 15.806 51.745 1.00 63.94 338 LYS A CA 1
ATOM 2801 C C . LYS A 1 338 ? -67.612 16.717 51.249 1.00 63.94 338 LYS A C 1
ATOM 2803 O O . LYS A 1 338 ? -66.460 16.342 51.421 1.00 63.94 338 LYS A O 1
ATOM 2808 N N . ASP A 1 339 ? -67.909 17.904 50.724 1.00 69.25 339 ASP A N 1
ATOM 2809 C CA . ASP A 1 339 ? -66.881 18.859 50.286 1.00 69.25 339 ASP A CA 1
ATOM 2810 C C . ASP A 1 339 ? -66.022 19.353 51.457 1.00 69.25 339 ASP A C 1
ATOM 2812 O O . ASP A 1 339 ? -64.794 19.362 51.368 1.00 69.25 339 ASP A O 1
ATOM 2816 N N . LYS A 1 340 ? -66.641 19.650 52.610 1.00 73.75 340 LYS A N 1
ATOM 2817 C CA . LYS A 1 340 ? -65.902 19.967 53.846 1.00 73.75 340 LYS A CA 1
ATOM 2818 C C . LYS A 1 340 ? -65.023 18.807 54.317 1.00 73.75 340 LYS A C 1
ATOM 2820 O O . LYS A 1 340 ? -63.883 19.028 54.722 1.00 73.75 340 LYS A O 1
ATOM 2825 N N . LEU A 1 341 ? -65.526 17.573 54.261 1.00 71.50 341 LEU A N 1
ATOM 2826 C CA . LEU A 1 341 ? -64.738 16.374 54.574 1.00 71.50 341 LEU A CA 1
ATOM 2827 C C . LEU A 1 341 ? -63.576 16.192 53.592 1.00 71.50 341 LEU A C 1
ATOM 2829 O O . LEU A 1 341 ? -62.468 15.879 54.021 1.00 71.50 341 LEU A O 1
ATOM 2833 N N . ARG A 1 342 ? -63.813 16.444 52.300 1.00 68.94 342 ARG A N 1
ATOM 2834 C CA . ARG A 1 342 ? -62.836 16.312 51.217 1.00 68.94 342 ARG A CA 1
ATOM 2835 C C . ARG A 1 342 ? -61.698 17.319 51.370 1.00 68.94 342 ARG A C 1
ATOM 2837 O O . ARG A 1 342 ? -60.541 16.899 51.334 1.00 68.94 342 ARG A O 1
ATOM 2844 N N . ALA A 1 343 ? -62.015 18.586 51.649 1.00 74.81 343 ALA A N 1
ATOM 2845 C CA . ALA A 1 343 ? -61.041 19.631 51.972 1.00 74.81 343 ALA A CA 1
ATOM 2846 C C . ALA A 1 343 ? -60.183 19.249 53.190 1.00 74.81 343 ALA A C 1
ATOM 2848 O O . ALA A 1 343 ? -58.957 19.274 53.122 1.00 74.81 343 ALA A O 1
ATOM 2849 N N . LYS A 1 344 ? -60.814 18.750 54.260 1.00 77.50 344 LYS A N 1
ATOM 2850 C CA . LYS A 1 344 ? -60.109 18.321 55.478 1.00 77.50 344 LYS A CA 1
ATOM 2851 C C . LYS A 1 344 ? -59.205 17.102 55.252 1.00 77.50 344 LYS A C 1
ATOM 2853 O O . LYS A 1 344 ? -58.135 16.993 55.849 1.00 77.50 344 LYS A O 1
ATOM 2858 N N . THR A 1 345 ? -59.601 16.164 54.386 1.00 70.31 345 THR A N 1
ATOM 2859 C CA . THR A 1 345 ? -58.713 15.061 53.977 1.00 70.31 345 THR A CA 1
ATOM 2860 C C . THR A 1 345 ? -57.563 15.522 53.089 1.00 70.31 345 THR A C 1
ATOM 2862 O O . THR A 1 345 ? -56.478 14.965 53.220 1.00 70.31 345 THR A O 1
ATOM 2865 N N . LEU A 1 346 ? -57.771 16.510 52.213 1.00 75.00 346 LEU A N 1
ATOM 2866 C CA . LEU A 1 346 ? -56.715 17.084 51.372 1.00 75.00 346 LEU A CA 1
ATOM 2867 C C . LEU A 1 346 ? -55.639 17.768 52.222 1.00 75.00 346 LEU A C 1
ATOM 2869 O O . LEU A 1 346 ? -54.469 17.429 52.070 1.00 75.00 346 LEU A O 1
ATOM 2873 N N . GLU A 1 347 ? -56.032 18.592 53.195 1.00 76.62 347 GLU A N 1
ATOM 2874 C CA . GLU A 1 347 ? -55.102 19.197 54.164 1.00 76.62 347 GLU A CA 1
ATOM 2875 C C . GLU A 1 347 ? -54.300 18.134 54.929 1.00 76.62 347 GLU A C 1
ATOM 2877 O O . GLU A 1 347 ? -53.085 18.244 55.094 1.00 76.62 347 GLU A O 1
ATOM 2882 N N . ARG A 1 348 ? -54.954 17.043 55.353 1.00 74.56 348 ARG A N 1
ATOM 2883 C CA . ARG A 1 348 ? -54.271 15.944 56.051 1.00 74.56 348 ARG A CA 1
ATOM 2884 C C . ARG A 1 348 ? -53.278 15.204 55.149 1.00 74.56 348 ARG A C 1
ATOM 2886 O O . ARG A 1 348 ? -52.222 14.789 55.620 1.00 74.56 348 ARG A O 1
ATOM 2893 N N . TYR A 1 349 ? -53.595 15.029 53.867 1.00 71.31 349 TYR A N 1
ATOM 2894 C CA . TYR A 1 349 ? -52.669 14.443 52.894 1.00 71.31 349 TYR A CA 1
ATOM 2895 C C . TYR A 1 349 ? -51.475 15.363 52.613 1.00 71.31 349 TYR A C 1
ATOM 2897 O O . TYR A 1 349 ? -50.356 14.864 52.509 1.00 71.31 349 TYR A O 1
ATOM 2905 N N . GLU A 1 350 ? -51.680 16.680 52.533 1.00 74.31 350 GLU A N 1
ATOM 2906 C CA . GLU A 1 350 ? -50.587 17.649 52.388 1.00 74.31 350 GLU A CA 1
ATOM 2907 C C . GLU A 1 350 ? -49.664 17.659 53.607 1.00 74.31 350 GLU A C 1
ATOM 2909 O O . GLU A 1 350 ? -48.447 17.631 53.440 1.00 74.31 350 GLU A O 1
ATOM 2914 N N . GLN A 1 351 ? -50.210 17.577 54.823 1.00 76.44 351 GLN A N 1
ATOM 2915 C CA . GLN A 1 351 ? -49.403 17.449 56.042 1.00 76.44 351 GLN A CA 1
ATOM 2916 C C . GLN A 1 351 ? -48.560 16.168 56.055 1.00 76.44 351 GLN A C 1
ATOM 2918 O O . GLN A 1 351 ? -47.376 16.212 56.382 1.00 76.44 351 GLN A O 1
ATOM 2923 N N . ILE A 1 352 ? -49.132 15.027 55.655 1.00 72.75 352 ILE A N 1
ATOM 2924 C CA . ILE A 1 352 ? -48.384 13.762 55.559 1.00 72.75 352 ILE A CA 1
ATOM 2925 C C . ILE A 1 352 ? -47.304 13.849 54.472 1.00 72.75 352 ILE A C 1
ATOM 2927 O O . ILE A 1 352 ? -46.196 13.353 54.668 1.00 72.75 352 ILE A O 1
ATOM 2931 N N . ARG A 1 353 ? -47.598 14.493 53.336 1.00 73.88 353 ARG A N 1
ATOM 2932 C CA . ARG A 1 353 ? -46.624 14.709 52.258 1.00 73.88 353 ARG A CA 1
ATOM 2933 C C . ARG A 1 353 ? -45.455 15.576 52.731 1.00 73.88 353 ARG A C 1
ATOM 2935 O O . ARG A 1 353 ? -44.318 15.199 52.471 1.00 73.88 353 ARG A O 1
ATOM 2942 N N . LEU A 1 354 ? -45.730 16.667 53.452 1.00 73.62 354 LEU A N 1
ATOM 2943 C CA . LEU A 1 354 ? -44.711 17.551 54.031 1.00 73.62 354 LEU A CA 1
ATOM 2944 C C . LEU A 1 354 ? -43.824 16.811 55.047 1.00 73.62 354 LEU A C 1
ATOM 2946 O O . LEU A 1 354 ? -42.600 16.908 54.981 1.00 73.62 354 LEU A O 1
ATOM 2950 N N . GLN A 1 355 ? -44.420 15.973 55.902 1.00 68.50 355 GLN A N 1
ATOM 2951 C CA . GLN A 1 355 ? -43.677 15.125 56.844 1.00 68.50 355 GLN A CA 1
ATOM 2952 C C . GLN A 1 355 ? -42.816 14.053 56.156 1.00 68.50 355 GLN A C 1
ATOM 2954 O O . GLN A 1 355 ? -41.778 13.660 56.685 1.00 68.50 355 GLN A O 1
ATOM 2959 N N . GLN A 1 356 ? -43.231 13.553 54.988 1.00 59.72 356 GLN A N 1
ATOM 2960 C CA . GLN A 1 356 ? -42.437 12.607 54.199 1.00 59.72 356 GLN A CA 1
ATOM 2961 C C . GLN A 1 356 ? -41.290 13.291 53.447 1.00 59.72 356 GLN A C 1
ATOM 2963 O O . GLN A 1 356 ? -40.225 12.694 53.321 1.00 59.72 356 GLN A O 1
ATOM 2968 N N . THR A 1 357 ? -41.469 14.533 52.985 1.00 53.91 357 THR A N 1
ATOM 2969 C CA . THR A 1 357 ? -40.376 15.327 52.402 1.00 53.91 357 THR A CA 1
ATOM 2970 C C . THR A 1 357 ? -39.335 15.724 53.452 1.00 53.91 357 THR A C 1
ATOM 2972 O O . THR A 1 357 ? -38.153 15.513 53.217 1.00 53.91 357 THR A O 1
ATOM 2975 N N . GLU A 1 358 ? -39.741 16.136 54.660 1.00 56.69 358 GLU A N 1
ATOM 2976 C CA . GLU A 1 358 ? -38.802 16.453 55.757 1.00 56.69 358 GLU A CA 1
ATOM 2977 C C . GLU A 1 358 ? -37.997 15.241 56.265 1.00 56.69 358 GLU A C 1
ATOM 2979 O O . GLU A 1 358 ? -36.925 15.406 56.846 1.00 56.69 358 GLU A O 1
ATOM 2984 N N . LYS A 1 359 ? -38.498 14.015 56.061 1.00 52.75 359 LYS A N 1
ATOM 2985 C CA . LYS A 1 359 ? -37.793 12.768 56.406 1.00 52.75 359 LYS A CA 1
ATOM 2986 C C . LYS A 1 359 ? -36.819 12.280 55.333 1.00 52.75 359 LYS A C 1
ATOM 2988 O O . LYS A 1 359 ? -36.007 11.421 55.647 1.00 52.75 359 LYS A O 1
ATOM 2993 N N . ASN A 1 360 ? -36.934 12.776 54.101 1.00 44.25 360 ASN A N 1
ATOM 2994 C CA . ASN A 1 360 ? -36.049 12.420 52.990 1.00 44.25 360 ASN A CA 1
ATOM 2995 C C . ASN A 1 360 ? -34.908 13.441 52.790 1.00 44.25 360 ASN A C 1
ATOM 2997 O O . ASN A 1 360 ? -33.945 13.113 52.105 1.00 44.25 360 ASN A O 1
ATOM 3001 N N . ASP A 1 361 ? -35.010 14.636 53.389 1.00 45.69 361 ASP A N 1
ATOM 3002 C CA . ASP A 1 361 ? -33.984 15.699 53.369 1.00 45.69 361 ASP A CA 1
ATOM 3003 C C . ASP A 1 361 ? -33.084 15.720 54.635 1.00 45.69 361 ASP A C 1
ATOM 3005 O O . ASP A 1 361 ? -32.269 16.629 54.812 1.00 45.69 361 ASP A O 1
ATOM 3009 N N . LYS A 1 362 ? -33.210 14.718 55.518 1.00 41.41 362 LYS A N 1
ATOM 3010 C CA . LYS A 1 362 ? -32.275 14.397 56.615 1.00 41.41 362 LYS A CA 1
ATOM 3011 C C . LYS A 1 362 ? -31.637 13.045 56.349 1.00 41.41 362 LYS A C 1
ATOM 3013 O O . LYS A 1 362 ? -30.440 12.902 56.682 1.00 41.41 362 LYS A O 1
#

Nearest PDB structures (foldseek):
  5nnv-assembly4_D  TM=2.970E-01  e=1.607E-01  Bacillus subtilis subsp. subtilis str. 168
  8e4g-assembly1_a  TM=5.819E-01  e=3.597E+00  Escherichia phage T7
  6z6f-assembly1_C  TM=3.926E-01  e=5.468E-01  Saccharomyces cerevisiae S288C
  6ixf-assembly1_A  TM=2.267E-01  e=2.711E+00  Homo sapiens
  6ixg-assembly1_A  TM=2.159E-01  e=4.142E+00  Homo sapiens

Radius of gyration: 50.06 Å; Cα contacts (8 Å, |Δi|>4): 244; chains: 1; bounding box: 136×42×131 Å

Secondary structure (DSSP, 8-state):
--HHHHHHHHHTT--HHHHTTS-HHHHHHHHHHHHHHHHHHHHHHHHHHHHHHTT---HHHHHHHHHHHHHHHHHHHHHHHHT----S-HHHHHHHHHHHHHHHHHHHHHHHHHHHHHHTHHHHHHHHHHHHHHHHHHHHHHHHHHHHHHHHHHHHHHHHHHHHHHHHHHHHHHHHHHHTTSSTT---S--HHHHHHHHHHHHHHHHHHHHHHHHHHHHHHHHHHHHHHHHHHHHHHHHHHHH----HHHHHHHHHHH-HHHHHHHHHHHHHHHHHHHHHHHHSPPPHHHHHHHHHHHHHHHHHHHHHHHHHHHHHHHHHHHHHHHHS-TTSHHHHHHHHHHHHHHHHHHHHHHHHHHHH--

Foldseek 3Di:
DDPLLVQLLVLLLADPVLVVVADPVVSVLSSVLSVLLVVLLVLQLVQQLQVVVLVDVDNVVSNVVSNVRSVVSSVLLSCLSNPQAAPPDLVVSVVVCVVVLVVLLVSLLVSLLSVLLVVCVVVLVVLLVVVLVVVLVVLVVVLVVVLVVLVVVLVVLVVVLVVLVVVLVVLVCVLVCVCCLVDDPSDHHDDPVSVVSVVVSVVSVVVSVVSVVVSVVSNVVSVVVSVVSVVVSVVVSVVSVVVSPDGSVSSSVSSVVRDPVVSVVSSVVSSCSSCVSVVSSSPDHQGSSSVSVVVVVVVVVVVVVVVVVVVVVVVVVVVVVVVVPVVDDPPDPVVVVVVVVVVVVVVVVVVVVVVVVVVVVD